Protein AF-0000000083704709 (afdb_homodimer)

Secondary structure (DSSP, 8-state):
-HHHHHHHHHHHHHHHHHHHHH-SS--EEEE-SSEEEE--EEEE---SSSSPEEEEE-SEEEE-S-GGG-SSSEEEEEES-SEEEEESS-EEE--HHHHHHHHHHHS----/-HHHHHHHHHHHHHHHHHHHHH-SS--EEEE-SSEEEE--EEEE---SSSSPEEEEE-SEEEE-S-GGG-SSSEEEEEES-SEEEEESS-EEE--HHHHHHHHHHH-----

InterPro domains:
  IPR000743 Glycoside hydrolase, family 28 [PF00295] (21-104)
  IPR011050 Pectin lyase fold/virulence factor [SSF51126] (11-105)
  IPR012334 Pectin lyase fold [G3DSA:2.160.20.10] (10-111)

Structure (mmCIF, N/CA/C/O backbone):
data_AF-0000000083704709-model_v1
#
loop_
_entity.id
_entity.type
_entity.pdbx_description
1 polymer Polygalacturonase
#
loop_
_atom_site.group_PDB
_atom_site.id
_atom_site.type_symbol
_atom_site.label_atom_id
_atom_site.label_alt_id
_atom_site.label_comp_id
_atom_site.label_asym_id
_atom_site.label_entity_id
_atom_site.label_seq_id
_atom_site.pdbx_PDB_ins_code
_atom_site.Cartn_x
_atom_site.Cartn_y
_atom_site.Cartn_z
_atom_site.occupancy
_atom_site.B_iso_or_equiv
_atom_site.auth_seq_id
_atom_site.auth_comp_id
_atom_site.auth_asym_id
_atom_site.auth_atom_id
_atom_site.pdbx_PDB_model_num
ATOM 1 N N . MET A 1 1 ? 9.148 -4.746 -26.281 1 49.62 1 MET A N 1
ATOM 2 C CA . MET A 1 1 ? 8.992 -6.02 -25.578 1 49.62 1 MET A CA 1
ATOM 3 C C . MET A 1 1 ? 8.586 -5.793 -24.125 1 49.62 1 MET A C 1
ATOM 5 O O . MET A 1 1 ? 7.832 -6.582 -23.562 1 49.62 1 MET A O 1
ATOM 9 N N . GLY A 1 2 ? 8.922 -4.531 -23.516 1 57.97 2 GLY A N 1
ATOM 10 C CA . GLY A 1 2 ? 8.664 -4.176 -22.125 1 57.97 2 GLY A CA 1
ATOM 11 C C . GLY A 1 2 ? 7.191 -4.086 -21.797 1 57.97 2 GLY A C 1
ATOM 12 O O . GLY A 1 2 ? 6.762 -4.52 -20.719 1 57.97 2 GLY A O 1
ATOM 13 N N . LEU A 1 3 ? 6.363 -3.908 -22.844 1 63.59 3 LEU A N 1
ATOM 14 C CA . LEU A 1 3 ? 4.941 -3.658 -22.625 1 63.59 3 LEU A CA 1
ATOM 15 C C . LEU A 1 3 ? 4.184 -4.965 -22.406 1 63.59 3 LEU A C 1
ATOM 17 O O . LEU A 1 3 ? 3.25 -5.023 -21.609 1 63.59 3 LEU A O 1
ATOM 21 N N . ILE A 1 4 ? 4.715 -5.93 -23.125 1 67.06 4 ILE A N 1
ATOM 22 C CA . ILE A 1 4 ? 4.031 -7.215 -23.016 1 67.06 4 ILE A CA 1
ATOM 23 C C . ILE A 1 4 ? 4.195 -7.766 -21.594 1 67.06 4 ILE A C 1
ATOM 25 O O . ILE A 1 4 ? 3.24 -8.273 -21 1 67.06 4 ILE A O 1
ATOM 29 N N . TRP A 1 5 ? 5.367 -7.637 -21.078 1 73.12 5 TRP A N 1
ATOM 30 C CA . TRP A 1 5 ? 5.645 -8.156 -19.75 1 73.12 5 TRP A CA 1
ATOM 31 C C . TRP A 1 5 ? 4.824 -7.422 -18.688 1 73.12 5 TRP A C 1
ATOM 33 O O . TRP A 1 5 ? 4.281 -8.047 -17.781 1 73.12 5 TRP A O 1
ATOM 43 N N . LEU A 1 6 ? 4.637 -6.184 -18.922 1 75.12 6 LEU A N 1
ATOM 44 C CA . LEU A 1 6 ? 3.846 -5.375 -18 1 75.12 6 LEU A CA 1
ATOM 45 C C . LEU A 1 6 ? 2.393 -5.84 -17.969 1 75.12 6 LEU A C 1
ATOM 47 O O . LEU A 1 6 ? 1.79 -5.965 -16.906 1 75.12 6 LEU A O 1
ATOM 51 N N . TYR A 1 7 ? 1.965 -6.242 -19.172 1 79.94 7 TYR A N 1
ATOM 52 C CA . TYR A 1 7 ? 0.566 -6.629 -19.328 1 79.94 7 TYR A CA 1
ATOM 53 C C . TYR A 1 7 ? 0.306 -7.988 -18.688 1 79.94 7 TYR A C 1
ATOM 55 O O . TYR A 1 7 ? -0.75 -8.211 -18.094 1 79.94 7 TYR A O 1
ATOM 63 N N . ILE A 1 8 ? 1.307 -8.828 -18.766 1 85.5 8 ILE A N 1
ATOM 64 C CA . ILE A 1 8 ? 1.145 -10.172 -18.219 1 85.5 8 ILE A CA 1
ATOM 65 C C . ILE A 1 8 ? 1.056 -10.094 -16.688 1 85.5 8 ILE A C 1
ATOM 67 O O . ILE A 1 8 ? 0.219 -10.758 -16.078 1 85.5 8 ILE A O 1
ATOM 71 N N . TYR A 1 9 ? 1.841 -9.266 -16.125 1 89.44 9 TYR A N 1
ATOM 72 C CA . TYR A 1 9 ? 1.818 -9.109 -14.664 1 89.44 9 TYR A CA 1
ATOM 73 C C . TYR A 1 9 ? 0.51 -8.484 -14.203 1 89.44 9 TYR A C 1
ATOM 75 O O . TYR A 1 9 ? -0.093 -8.938 -13.227 1 89.44 9 TYR A O 1
ATOM 83 N N . LEU A 1 10 ? 0.093 -7.477 -14.961 1 86 10 LEU A N 1
ATOM 84 C CA . LEU A 1 10 ? -1.16 -6.812 -14.625 1 86 10 LEU A CA 1
ATOM 85 C C . LEU A 1 10 ? -2.32 -7.801 -14.633 1 86 10 LEU A C 1
ATOM 87 O O . LEU A 1 10 ? -3.125 -7.828 -13.695 1 86 10 LEU A O 1
ATOM 91 N N . GLN A 1 11 ? -2.389 -8.703 -15.688 1 91.38 11 GLN A N 1
ATOM 92 C CA . GLN A 1 11 ? -3.467 -9.672 -15.812 1 91.38 11 GLN A CA 1
ATOM 93 C C . GLN A 1 11 ? -3.424 -10.688 -14.672 1 91.38 11 GLN A C 1
ATOM 95 O O . GLN A 1 11 ? -4.465 -11.07 -14.133 1 91.38 11 GLN A O 1
ATOM 100 N N . ALA A 1 12 ? -2.227 -11.102 -14.336 1 93.81 12 ALA A N 1
ATOM 101 C CA . ALA A 1 12 ? -2.076 -12.078 -13.258 1 93.81 12 ALA A CA 1
ATOM 102 C C . ALA A 1 12 ? -2.564 -11.5 -11.93 1 93.81 12 ALA A C 1
ATOM 104 O O . ALA A 1 12 ? -3.238 -12.195 -11.156 1 93.81 12 ALA A O 1
ATOM 105 N N . PHE A 1 13 ? -2.305 -10.297 -11.688 1 94.38 13 PHE A N 1
ATOM 106 C CA . PHE A 1 13 ? -2.711 -9.672 -10.43 1 94.38 13 PHE A CA 1
ATOM 107 C C . PHE A 1 13 ? -4.219 -9.461 -10.391 1 94.38 13 PHE A C 1
ATOM 109 O O . PHE A 1 13 ? -4.855 -9.68 -9.359 1 94.38 13 PHE A O 1
ATOM 116 N N . MET A 1 14 ? -4.762 -9.125 -11.523 1 93.31 14 MET A N 1
ATOM 117 C CA . MET A 1 14 ? -6.207 -8.93 -11.586 1 93.31 14 MET A CA 1
ATOM 118 C C . MET A 1 14 ? -6.945 -10.25 -11.406 1 93.31 14 MET A C 1
ATOM 120 O O . MET A 1 14 ? -7.969 -10.312 -10.711 1 93.31 14 MET A O 1
ATOM 124 N N . ASP A 1 15 ? -6.422 -11.289 -12.055 1 95.62 15 ASP A N 1
ATOM 125 C CA . ASP A 1 15 ? -7 -12.617 -11.875 1 95.62 15 ASP A CA 1
ATOM 126 C C . ASP A 1 15 ? -6.922 -13.062 -10.422 1 95.62 15 ASP A C 1
ATOM 128 O O . ASP A 1 15 ? -7.875 -13.641 -9.891 1 95.62 15 ASP A O 1
ATOM 132 N N . GLY A 1 16 ? -5.77 -12.828 -9.758 1 96.88 16 GLY A N 1
ATOM 133 C CA . GLY A 1 16 ? -5.602 -13.141 -8.352 1 96.88 16 GLY A CA 1
ATOM 134 C C . GLY A 1 16 ? -6.562 -12.383 -7.453 1 96.88 16 GLY A C 1
ATOM 135 O O . GLY A 1 16 ? -7.102 -12.945 -6.5 1 96.88 16 GLY A O 1
ATOM 136 N N . TRP A 1 17 ? -6.793 -11.125 -7.797 1 97.06 17 TRP A N 1
ATOM 137 C CA . TRP A 1 17 ? -7.719 -10.297 -7.031 1 97.06 17 TRP A CA 1
ATOM 138 C C . TRP A 1 17 ? -9.141 -10.844 -7.121 1 97.06 17 TRP A C 1
ATOM 140 O O . TRP A 1 17 ? -9.828 -10.977 -6.105 1 97.06 17 TRP A O 1
ATOM 150 N N . GLN A 1 18 ? -9.523 -11.211 -8.328 1 96.69 18 GLN A N 1
ATOM 151 C CA . GLN A 1 18 ? -10.859 -11.75 -8.531 1 96.69 18 GLN A CA 1
ATOM 152 C C . GLN A 1 18 ? -11.055 -13.047 -7.75 1 96.69 18 GLN A C 1
ATOM 154 O O . GLN A 1 18 ? -12.094 -13.258 -7.125 1 96.69 18 GLN A O 1
ATOM 159 N N . ALA A 1 19 ? -10.086 -13.898 -7.816 1 97 19 ALA A N 1
ATOM 160 C CA . ALA A 1 19 ? -10.148 -15.156 -7.078 1 97 19 ALA A CA 1
ATOM 161 C C . ALA A 1 19 ? -10.234 -14.906 -5.574 1 97 19 ALA A C 1
ATOM 163 O O . ALA A 1 19 ? -11.008 -15.562 -4.875 1 97 19 ALA A O 1
ATOM 164 N N . THR A 1 20 ? -9.469 -13.969 -5.094 1 96.75 20 THR A N 1
ATOM 165 C CA . THR A 1 20 ? -9.453 -13.609 -3.68 1 96.75 20 THR A CA 1
ATOM 166 C C . THR A 1 20 ? -10.812 -13.086 -3.24 1 96.75 20 THR A C 1
ATOM 168 O O . THR A 1 20 ? -11.336 -13.484 -2.197 1 96.75 20 THR A O 1
ATOM 171 N N . CYS A 1 21 ? -11.43 -12.258 -4.086 1 96.5 21 CYS A N 1
ATOM 172 C CA . CYS A 1 21 ? -12.703 -11.633 -3.742 1 96.5 21 CYS A CA 1
ATOM 173 C C . CYS A 1 21 ? -13.844 -12.633 -3.822 1 96.5 21 CYS A C 1
ATOM 175 O O . CYS A 1 21 ? -14.859 -12.477 -3.139 1 96.5 21 CYS A O 1
ATOM 177 N N . LYS A 1 22 ? -13.688 -13.594 -4.613 1 95.81 22 LYS A N 1
ATOM 178 C CA . LYS A 1 22 ? -14.75 -14.578 -4.812 1 95.81 22 LYS A CA 1
ATOM 179 C C . LYS A 1 22 ? -14.672 -15.695 -3.771 1 95.81 22 LYS A C 1
ATOM 181 O O . LYS A 1 22 ? -15.594 -16.5 -3.639 1 95.81 22 LYS A O 1
ATOM 186 N N . SER A 1 23 ? -13.602 -15.664 -3.045 1 95 23 SER A N 1
ATOM 187 C CA . SER A 1 23 ? -13.422 -16.703 -2.027 1 95 23 SER A CA 1
ATOM 188 C C . SER A 1 23 ? -14.375 -16.484 -0.854 1 95 23 SER A C 1
ATOM 190 O O . SER A 1 23 ? -14.586 -15.352 -0.42 1 95 23 SER A O 1
ATOM 192 N N . LYS A 1 24 ? -14.914 -17.609 -0.334 1 92.94 24 LYS A N 1
ATOM 193 C CA . LYS A 1 24 ? -15.773 -17.547 0.845 1 92.94 24 LYS A CA 1
ATOM 194 C C . LYS A 1 24 ? -14.945 -17.641 2.129 1 92.94 24 LYS A C 1
ATOM 196 O O . LYS A 1 24 ? -15.477 -17.469 3.227 1 92.94 24 LYS A O 1
ATOM 201 N N . GLU A 1 25 ? -13.688 -18.016 1.972 1 91.56 25 GLU A N 1
ATOM 202 C CA . GLU A 1 25 ? -12.742 -18.078 3.084 1 91.56 25 GLU A CA 1
ATOM 203 C C . GLU A 1 25 ? -11.719 -16.938 2.994 1 91.56 25 GLU A C 1
ATOM 205 O O . GLU A 1 25 ? -11.586 -16.297 1.95 1 91.56 25 GLU A O 1
ATOM 210 N N . GLN A 1 26 ? -11.086 -16.797 4.141 1 85.69 26 GLN A N 1
ATOM 211 C CA . GLN A 1 26 ? -10.062 -15.766 4.117 1 85.69 26 GLN A CA 1
ATOM 212 C C . GLN A 1 26 ? -8.945 -16.125 3.141 1 85.69 26 GLN A C 1
ATOM 214 O O . GLN A 1 26 ? -8.25 -17.125 3.316 1 85.69 26 GLN A O 1
ATOM 219 N N . ALA A 1 27 ? -8.953 -15.516 2.023 1 89.12 27 ALA A N 1
ATOM 220 C CA . ALA A 1 27 ? -7.914 -15.656 1.008 1 89.12 27 ALA A CA 1
ATOM 221 C C . ALA A 1 27 ? -7.09 -14.383 0.884 1 89.12 27 ALA A C 1
ATOM 223 O O . ALA A 1 27 ? -7.477 -13.336 1.403 1 89.12 27 ALA A O 1
ATOM 224 N N . ARG A 1 28 ? -5.883 -14.57 0.314 1 94.88 28 ARG A N 1
ATOM 225 C CA . ARG A 1 28 ? -4.992 -13.422 0.147 1 94.88 28 ARG A CA 1
ATOM 226 C C . ARG A 1 28 ? -4.512 -13.312 -1.295 1 94.88 28 ARG A C 1
ATOM 228 O O . ARG A 1 28 ? -4.391 -14.312 -1.995 1 94.88 28 ARG A O 1
ATOM 235 N N . LEU A 1 29 ? -4.289 -12.133 -1.808 1 96.62 29 LEU A N 1
ATOM 236 C CA . LEU A 1 29 ? -3.551 -11.883 -3.041 1 96.62 29 LEU A CA 1
ATOM 237 C C . LEU A 1 29 ? -2.047 -11.93 -2.791 1 96.62 29 LEU A C 1
ATOM 239 O O . LEU A 1 29 ? -1.516 -11.109 -2.039 1 96.62 29 LEU A O 1
ATOM 243 N N . LEU A 1 30 ? -1.398 -12.867 -3.369 1 96 30 LEU A N 1
ATOM 244 C CA . LEU A 1 30 ? 0.041 -13.031 -3.193 1 96 30 LEU A CA 1
ATOM 245 C C . LEU A 1 30 ? 0.804 -12.398 -4.352 1 96 30 LEU A C 1
ATOM 247 O O . LEU A 1 30 ? 0.517 -12.688 -5.52 1 96 30 LEU A O 1
ATOM 251 N N . ILE A 1 31 ? 1.673 -11.461 -4.02 1 95.75 31 ILE A N 1
ATOM 252 C CA . ILE A 1 31 ? 2.697 -11 -4.945 1 95.75 31 ILE A CA 1
ATOM 253 C C . ILE A 1 31 ? 4.008 -11.734 -4.68 1 95.75 31 ILE A C 1
ATOM 255 O O . ILE A 1 31 ? 4.68 -11.477 -3.68 1 95.75 31 ILE A O 1
ATOM 259 N N . PRO A 1 32 ? 4.34 -12.617 -5.527 1 95.44 32 PRO A N 1
ATOM 260 C CA . PRO A 1 32 ? 5.48 -13.492 -5.227 1 95.44 32 PRO A CA 1
ATOM 261 C C . PRO A 1 32 ? 6.824 -12.773 -5.379 1 95.44 32 PRO A C 1
ATOM 263 O O . PRO A 1 32 ? 6.859 -11.594 -5.73 1 95.44 32 PRO A O 1
ATOM 266 N N . GLN A 1 33 ? 7.859 -13.555 -5.039 1 94.56 33 GLN A N 1
ATOM 267 C CA . GLN A 1 33 ? 9.211 -13.023 -5.238 1 94.56 33 GLN A CA 1
ATOM 268 C C . GLN A 1 33 ? 9.43 -12.617 -6.695 1 94.56 33 GLN A C 1
ATOM 270 O O . GLN A 1 33 ? 9.016 -13.328 -7.613 1 94.56 33 GLN A O 1
ATOM 275 N N . GLY A 1 34 ? 10.133 -11.516 -6.859 1 93.56 34 GLY A N 1
ATOM 276 C CA . GLY A 1 34 ? 10.375 -10.945 -8.18 1 93.56 34 GLY A CA 1
ATOM 277 C C . GLY A 1 34 ? 10.133 -9.453 -8.234 1 93.56 34 GLY A C 1
ATOM 278 O O . GLY A 1 34 ? 9.836 -8.82 -7.219 1 93.56 34 GLY A O 1
ATOM 279 N N . THR A 1 35 ? 10.492 -8.875 -9.289 1 94 35 THR A N 1
ATOM 280 C CA . THR A 1 35 ? 10.195 -7.473 -9.562 1 94 35 THR A CA 1
ATOM 281 C C . THR A 1 35 ? 9.164 -7.344 -10.672 1 94 35 THR A C 1
ATOM 283 O O . THR A 1 35 ? 9.336 -7.902 -11.758 1 94 35 THR A O 1
ATOM 286 N N . PHE A 1 36 ? 8.117 -6.691 -10.359 1 94.25 36 PHE A N 1
ATOM 287 C CA . PHE A 1 36 ? 7 -6.562 -11.281 1 94.25 36 PHE A CA 1
ATOM 288 C C . PHE A 1 36 ? 6.75 -5.098 -11.633 1 94.25 36 PHE A C 1
ATOM 290 O O . PHE A 1 36 ? 6.242 -4.336 -10.805 1 94.25 36 PHE A O 1
ATOM 297 N N . LEU A 1 37 ? 7.148 -4.723 -12.898 1 92.19 37 LEU A N 1
ATOM 298 C CA . LEU A 1 37 ? 6.859 -3.383 -13.398 1 92.19 37 LEU A CA 1
ATOM 299 C C . LEU A 1 37 ? 5.398 -3.264 -13.82 1 92.19 37 LEU A C 1
ATOM 301 O O . LEU A 1 37 ? 4.934 -4.02 -14.68 1 92.19 37 LEU A O 1
ATOM 305 N N . VAL A 1 38 ? 4.699 -2.371 -13.07 1 91.12 38 VAL A N 1
ATOM 306 C CA . VAL A 1 38 ? 3.273 -2.266 -13.359 1 91.12 38 VAL A CA 1
ATOM 307 C C . VAL A 1 38 ? 2.891 -0.799 -13.547 1 91.12 38 VAL A C 1
ATOM 309 O O . VAL A 1 38 ? 3.574 0.097 -13.047 1 91.12 38 VAL A O 1
ATOM 312 N N . SER A 1 39 ? 1.836 -0.636 -14.367 1 88.81 39 SER A N 1
ATOM 313 C CA . SER A 1 39 ? 1.186 0.669 -14.422 1 88.81 39 SER A CA 1
ATOM 314 C C . SER A 1 39 ? 0.072 0.775 -13.383 1 88.81 39 SER A C 1
ATOM 316 O O . SER A 1 39 ? 0.123 0.119 -12.344 1 88.81 39 SER A O 1
ATOM 318 N N . SER A 1 40 ? -0.924 1.63 -13.617 1 90.19 40 SER A N 1
ATOM 319 C CA . SER A 1 40 ? -2.031 1.782 -12.68 1 90.19 40 SER A CA 1
ATOM 320 C C . SER A 1 40 ? -2.867 0.51 -12.602 1 90.19 40 SER A C 1
ATOM 322 O O . SER A 1 40 ? -3.105 -0.147 -13.617 1 90.19 40 SER A O 1
ATOM 324 N N . MET A 1 41 ? -3.225 0.102 -11.391 1 91.94 41 MET A N 1
ATOM 325 C CA . MET A 1 41 ? -4.105 -1.044 -11.172 1 91.94 41 MET A CA 1
ATOM 326 C C . MET A 1 41 ? -5.32 -0.647 -10.344 1 91.94 41 MET A C 1
ATOM 328 O O . MET A 1 41 ? -5.203 0.119 -9.391 1 91.94 41 MET A O 1
ATOM 332 N N . PHE A 1 42 ? -6.449 -1.176 -10.812 1 93.12 42 PHE A N 1
ATOM 333 C CA . PHE A 1 42 ? -7.723 -0.894 -10.156 1 93.12 42 PHE A CA 1
ATOM 334 C C . PHE A 1 42 ? -8.367 -2.18 -9.656 1 93.12 42 PHE A C 1
ATOM 336 O O . PHE A 1 42 ? -8.742 -3.043 -10.445 1 93.12 42 PHE A O 1
ATOM 343 N N . PHE A 1 43 ? -8.508 -2.316 -8.336 1 96.06 43 PHE A N 1
ATOM 344 C CA . PHE A 1 43 ? -9.094 -3.48 -7.68 1 96.06 43 PHE A CA 1
ATOM 345 C C . PHE A 1 43 ? -10.461 -3.143 -7.09 1 96.06 43 PHE A C 1
ATOM 347 O O . PHE A 1 43 ? -10.562 -2.289 -6.207 1 96.06 43 PHE A O 1
ATOM 354 N N . SER A 1 44 ? -11.453 -3.824 -7.633 1 96.69 44 SER A N 1
ATOM 355 C CA . SER A 1 44 ? -12.805 -3.5 -7.18 1 96.69 44 SER A CA 1
ATOM 356 C C . SER A 1 44 ? -13.453 -4.688 -6.473 1 96.69 44 SER A C 1
ATOM 358 O O . SER A 1 44 ? -13.305 -5.832 -6.906 1 96.69 44 SER A O 1
ATOM 360 N N . GLY A 1 45 ? -14.055 -4.348 -5.293 1 96.31 45 GLY A N 1
ATOM 361 C CA . GLY A 1 45 ? -14.938 -5.316 -4.672 1 96.31 45 GLY A CA 1
ATOM 362 C C . GLY A 1 45 ? -16.344 -5.293 -5.242 1 96.31 45 GLY A C 1
ATOM 363 O O . GLY A 1 45 ? -16.547 -4.914 -6.398 1 96.31 45 GLY A O 1
ATOM 364 N N . PRO A 1 46 ? -17.406 -5.664 -4.465 1 96.06 46 PRO A N 1
ATOM 365 C CA . PRO A 1 46 ? -17.375 -6.211 -3.105 1 96.06 46 PRO A CA 1
ATOM 366 C C . PRO A 1 46 ? -16.797 -7.621 -3.051 1 96.06 46 PRO A C 1
ATOM 368 O O . PRO A 1 46 ? -16.859 -8.359 -4.035 1 96.06 46 PRO A O 1
ATOM 371 N N . CYS A 1 47 ? -16.156 -7.891 -2.043 1 96.75 47 CYS A N 1
ATOM 372 C CA . CYS A 1 47 ? -15.625 -9.234 -1.818 1 96.75 47 CYS A CA 1
ATOM 373 C C . CYS A 1 47 ? -16.547 -10.039 -0.922 1 96.75 47 CYS A C 1
ATOM 375 O O . CYS A 1 47 ? -17.266 -9.477 -0.094 1 96.75 47 CYS A O 1
ATOM 377 N N . LEU A 1 48 ? -16.5 -11.305 -1.111 1 95.88 48 LEU A N 1
ATOM 378 C CA . LEU A 1 48 ? -17.453 -12.188 -0.422 1 95.88 48 LEU A CA 1
ATOM 379 C C . LEU A 1 48 ? -17.094 -12.305 1.056 1 95.88 48 LEU A C 1
ATOM 381 O O . LEU A 1 48 ? -17.969 -12.492 1.898 1 95.88 48 LEU A O 1
ATOM 385 N N . THR A 1 49 ? -15.82 -12.359 1.386 1 91.94 49 THR A N 1
ATOM 386 C CA . THR A 1 49 ? -15.406 -12.43 2.783 1 91.94 49 THR A CA 1
ATOM 387 C C . THR A 1 49 ? -15.547 -11.062 3.453 1 91.94 49 THR A C 1
ATOM 389 O O . THR A 1 49 ? -15.227 -10.031 2.852 1 91.94 49 THR A O 1
ATOM 392 N N . PRO A 1 50 ? -16.078 -11.141 4.648 1 91.19 50 PRO A N 1
ATOM 393 C CA . PRO A 1 50 ? -16.172 -9.875 5.383 1 91.19 50 PRO A CA 1
ATOM 394 C C . PRO A 1 50 ? -14.82 -9.359 5.852 1 91.19 50 PRO A C 1
ATOM 396 O O . PRO A 1 50 ? -13.883 -10.141 6.02 1 91.19 50 PRO A O 1
ATOM 399 N N . GLY A 1 51 ? -14.695 -7.988 5.98 1 93.81 51 GLY A N 1
ATOM 400 C CA . GLY A 1 51 ? -13.477 -7.422 6.531 1 93.81 51 GLY A CA 1
ATOM 401 C C . GLY A 1 51 ? -12.453 -7.059 5.473 1 93.81 51 GLY A C 1
ATOM 402 O O . GLY A 1 51 ? -12.773 -7.027 4.281 1 93.81 51 GLY A O 1
ATOM 403 N N . PRO A 1 52 ? -11.211 -6.785 5.926 1 95.44 52 PRO A N 1
ATOM 404 C CA . PRO A 1 52 ? -10.164 -6.352 5 1 95.44 52 PRO A CA 1
ATOM 405 C C . PRO A 1 52 ? -9.648 -7.488 4.117 1 95.44 52 PRO A C 1
ATOM 407 O O . PRO A 1 52 ? -9.547 -8.633 4.57 1 95.44 52 PRO A O 1
ATOM 410 N N . VAL A 1 53 ? -9.43 -7.207 2.859 1 96.06 53 VAL A N 1
ATOM 411 C CA . VAL A 1 53 ? -8.758 -8.141 1.966 1 96.06 53 VAL A CA 1
ATOM 412 C C . VAL A 1 53 ? -7.258 -8.148 2.262 1 96.06 53 VAL A C 1
ATOM 414 O O . VAL A 1 53 ? -6.652 -7.09 2.451 1 96.06 53 VAL A O 1
ATOM 417 N N . THR A 1 54 ? -6.656 -9.305 2.312 1 95.88 54 THR A N 1
ATOM 418 C CA . THR A 1 54 ? -5.238 -9.445 2.631 1 95.88 54 THR A CA 1
ATOM 419 C C . THR A 1 54 ? -4.402 -9.508 1.355 1 95.88 54 THR A C 1
ATOM 421 O O . THR A 1 54 ? -4.699 -10.281 0.446 1 95.88 54 THR A O 1
ATOM 424 N N . ILE A 1 55 ? -3.379 -8.609 1.198 1 96.12 55 ILE A N 1
ATOM 425 C CA . ILE A 1 55 ? -2.357 -8.656 0.158 1 96.12 55 ILE A CA 1
ATOM 426 C C . ILE A 1 55 ? -1.008 -9.016 0.776 1 96.12 55 ILE A C 1
ATOM 428 O O . ILE A 1 55 ? -0.538 -8.344 1.694 1 96.12 55 ILE A O 1
ATOM 432 N N . GLN A 1 56 ? -0.448 -10.07 0.391 1 95.06 56 GLN A N 1
ATOM 433 C CA . GLN A 1 56 ? 0.892 -10.469 0.806 1 95.06 56 GLN A CA 1
ATOM 434 C C . GLN A 1 56 ? 1.923 -10.148 -0.271 1 95.06 56 GLN A C 1
ATOM 436 O O . GLN A 1 56 ? 1.903 -10.734 -1.355 1 95.06 56 GLN A O 1
ATOM 441 N N . VAL A 1 57 ? 2.811 -9.211 0.108 1 95.44 57 VAL A N 1
ATOM 442 C CA . VAL A 1 57 ? 3.83 -8.789 -0.847 1 95.44 57 VAL A CA 1
ATOM 443 C C . VAL A 1 57 ? 5.184 -9.367 -0.447 1 95.44 57 VAL A C 1
ATOM 445 O O . VAL A 1 57 ? 5.68 -9.102 0.653 1 95.44 57 VAL A O 1
ATOM 448 N N . VAL A 1 58 ? 5.73 -10.195 -1.297 1 94.06 58 VAL A N 1
ATOM 449 C CA . VAL A 1 58 ? 7.039 -10.805 -1.079 1 94.06 58 VAL A CA 1
ATOM 450 C C . VAL A 1 58 ? 8.078 -10.109 -1.956 1 94.06 58 VAL A C 1
ATOM 452 O O . VAL A 1 58 ? 9.195 -9.836 -1.506 1 94.06 58 VAL A O 1
ATOM 455 N N . GLY A 1 59 ? 7.684 -9.812 -3.176 1 95.19 59 GLY A N 1
ATOM 456 C CA . GLY A 1 59 ? 8.57 -9.18 -4.137 1 95.19 59 GLY A CA 1
ATOM 457 C C . GLY A 1 59 ? 8.414 -7.668 -4.184 1 95.19 59 GLY A C 1
ATOM 458 O O . GLY A 1 59 ? 8.062 -7.043 -3.182 1 95.19 59 GLY A O 1
ATOM 459 N N . THR A 1 60 ? 8.82 -7.082 -5.281 1 96 60 THR A N 1
ATOM 460 C CA . THR A 1 60 ? 8.773 -5.637 -5.484 1 96 60 THR A CA 1
ATOM 461 C C . THR A 1 60 ? 7.781 -5.281 -6.586 1 96 60 THR A C 1
ATOM 463 O O . THR A 1 60 ? 7.887 -5.777 -7.711 1 96 60 THR A O 1
ATOM 466 N N . VAL A 1 61 ? 6.734 -4.555 -6.258 1 95.38 61 VAL A N 1
ATOM 467 C CA . VAL A 1 61 ? 5.855 -3.928 -7.238 1 95.38 61 VAL A CA 1
ATOM 468 C C . VAL A 1 61 ? 6.387 -2.543 -7.598 1 95.38 61 VAL A C 1
ATOM 470 O O . VAL A 1 61 ? 6.441 -1.65 -6.75 1 95.38 61 VAL A O 1
ATOM 473 N N . LEU A 1 62 ? 6.797 -2.439 -8.828 1 94.31 62 LEU A N 1
ATOM 474 C CA . LEU A 1 62 ? 7.492 -1.249 -9.312 1 94.31 62 LEU A CA 1
ATOM 475 C C . LEU A 1 62 ? 6.625 -0.476 -10.297 1 94.31 62 LEU A C 1
ATOM 477 O O . LEU A 1 62 ? 6.121 -1.046 -11.273 1 94.31 62 LEU A O 1
ATOM 481 N N . ALA A 1 63 ? 6.402 0.846 -9.93 1 92.38 63 ALA A N 1
ATOM 482 C CA . ALA A 1 63 ? 5.648 1.676 -10.867 1 92.38 63 ALA A CA 1
ATOM 483 C C . ALA A 1 63 ? 6.469 1.971 -12.117 1 92.38 63 ALA A C 1
ATOM 485 O O . ALA A 1 63 ? 7.672 2.219 -12.031 1 92.38 63 ALA A O 1
ATOM 486 N N . THR A 1 64 ? 5.801 1.95 -13.234 1 87.56 64 THR A N 1
ATOM 487 C CA . THR A 1 64 ? 6.484 2.359 -14.461 1 87.56 64 THR A CA 1
ATOM 488 C C . THR A 1 64 ? 6.727 3.865 -14.461 1 87.56 64 THR A C 1
ATOM 490 O O . THR A 1 64 ? 5.922 4.633 -13.93 1 87.56 64 THR A O 1
ATOM 493 N N . THR A 1 65 ? 7.852 4.305 -15.047 1 84.38 65 THR A N 1
ATOM 494 C CA . THR A 1 65 ? 8.18 5.723 -15.125 1 84.38 65 THR A CA 1
ATOM 495 C C . THR A 1 65 ? 7.617 6.34 -16.406 1 84.38 65 THR A C 1
ATOM 497 O O . THR A 1 65 ? 7.734 7.547 -16.625 1 84.38 65 THR A O 1
ATOM 500 N N . ASP A 1 66 ? 6.934 5.488 -17.234 1 80.44 66 ASP A N 1
ATOM 501 C CA . ASP A 1 66 ? 6.289 5.984 -18.438 1 80.44 66 ASP A CA 1
ATOM 502 C C . ASP A 1 66 ? 4.988 6.711 -18.109 1 80.44 66 ASP A C 1
ATOM 504 O O . ASP A 1 66 ? 3.979 6.078 -17.797 1 80.44 66 ASP A O 1
ATOM 508 N N . ILE A 1 67 ? 4.945 8.008 -18.203 1 76.44 67 ILE A N 1
ATOM 509 C CA . ILE A 1 67 ? 3.855 8.875 -17.766 1 76.44 67 ILE A CA 1
ATOM 510 C C . ILE A 1 67 ? 2.602 8.57 -18.594 1 76.44 67 ILE A C 1
ATOM 512 O O . ILE A 1 67 ? 1.48 8.742 -18.094 1 76.44 67 ILE A O 1
ATOM 516 N N . SER A 1 68 ? 2.758 8.133 -19.844 1 77.06 68 SER A N 1
ATOM 517 C CA . SER A 1 68 ? 1.629 7.867 -20.734 1 77.06 68 SER A CA 1
ATOM 518 C C . SER A 1 68 ? 0.787 6.703 -20.219 1 77.06 68 SER A C 1
ATOM 520 O O . SER A 1 68 ? -0.344 6.504 -20.672 1 77.06 68 SER A O 1
ATOM 522 N N . GLU A 1 69 ? 1.414 6.055 -19.203 1 73.75 69 GLU A N 1
ATOM 523 C CA . GLU A 1 69 ? 0.736 4.867 -18.703 1 73.75 69 GLU A CA 1
ATOM 524 C C . GLU A 1 69 ? -0.179 5.207 -17.531 1 73.75 69 GLU A C 1
ATOM 526 O O . GLU A 1 69 ? -0.874 4.336 -17 1 73.75 69 GLU A O 1
ATOM 531 N N . TYR A 1 70 ? -0.189 6.602 -17.141 1 75.31 70 TYR A N 1
ATOM 532 C CA . TYR A 1 70 ? -1.001 7.02 -16 1 75.31 70 TYR A CA 1
ATOM 533 C C . TYR A 1 70 ? -2.145 7.918 -16.453 1 75.31 70 TYR A C 1
ATOM 535 O O . TYR A 1 70 ? -1.955 8.805 -17.281 1 75.31 70 TYR A O 1
ATOM 543 N N . GLU A 1 71 ? -3.359 7.68 -16.078 1 67.75 71 GLU A N 1
ATOM 544 C CA . GLU A 1 71 ? -4.492 8.539 -16.406 1 67.75 71 GLU A CA 1
ATOM 545 C C . GLU A 1 71 ? -4.633 9.672 -15.391 1 67.75 71 GLU A C 1
ATOM 547 O O . GLU A 1 71 ? -4.859 10.828 -15.773 1 67.75 71 GLU A O 1
ATOM 552 N N . ASN A 1 72 ? -4.695 9.461 -14.102 1 68.75 72 ASN A N 1
ATOM 553 C CA . ASN A 1 72 ? -4.973 10.469 -13.078 1 68.75 72 ASN A CA 1
ATOM 554 C C . ASN A 1 72 ? -3.93 10.453 -11.969 1 68.75 72 ASN A C 1
ATOM 556 O O . ASN A 1 72 ? -4.207 10.867 -10.844 1 68.75 72 ASN A O 1
ATOM 560 N N . SER A 1 73 ? -2.697 10.164 -12.219 1 70.5 73 SER A N 1
ATOM 561 C CA . SER A 1 73 ? -1.617 10.117 -11.234 1 70.5 73 SER A CA 1
ATOM 562 C C . SER A 1 73 ? -1.904 9.086 -10.148 1 70.5 73 SER A C 1
ATOM 564 O O . SER A 1 73 ? -1.281 9.109 -9.086 1 70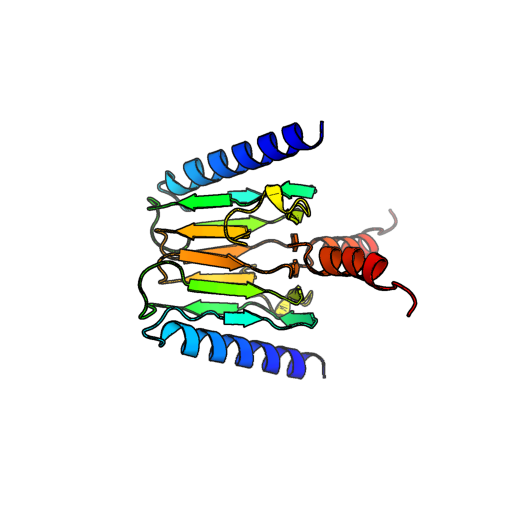.5 73 SER A O 1
ATOM 566 N N . GLU A 1 74 ? -2.949 8.344 -10.461 1 82.25 74 GLU A N 1
ATOM 567 C CA . GLU A 1 74 ? -3.273 7.277 -9.516 1 82.25 74 GLU A CA 1
ATOM 568 C C . GLU A 1 74 ? -2.49 6.004 -9.836 1 82.25 74 GLU A C 1
ATOM 570 O O . GLU A 1 74 ? -2.357 5.625 -11 1 82.25 74 GLU A O 1
ATOM 575 N N . TRP A 1 75 ? -1.835 5.516 -8.781 1 90.69 75 TRP A N 1
ATOM 576 C CA . TRP A 1 75 ? -1.07 4.293 -9.008 1 90.69 75 TRP A CA 1
ATOM 577 C C . TRP A 1 75 ? -1.893 3.061 -8.656 1 90.69 75 TRP A C 1
ATOM 579 O O . TRP A 1 75 ? -2.275 2.285 -9.531 1 90.69 75 TR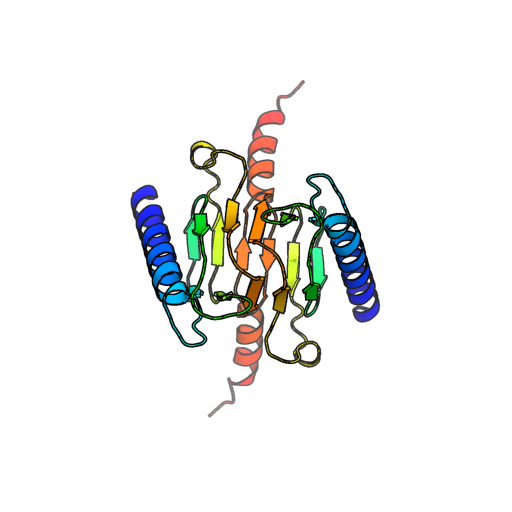P A O 1
ATOM 589 N N . LEU A 1 76 ? -2.389 2.936 -7.383 1 94.94 76 LEU A N 1
ATOM 590 C CA . LEU A 1 76 ? -3.221 1.812 -6.965 1 94.94 76 LEU A CA 1
ATOM 591 C C . LEU A 1 76 ? -4.551 2.301 -6.402 1 94.94 76 LEU A C 1
ATOM 593 O O . LEU A 1 76 ? -4.582 3.229 -5.59 1 94.94 76 LEU A O 1
ATOM 597 N N . MET A 1 77 ? -5.582 1.636 -6.918 1 95.44 77 MET A N 1
ATOM 598 C CA . MET A 1 77 ? -6.914 1.94 -6.41 1 95.44 77 MET A CA 1
ATOM 599 C C . MET A 1 77 ? -7.629 0.67 -5.961 1 95.44 77 MET A C 1
ATOM 601 O O . MET A 1 77 ? -7.699 -0.305 -6.711 1 95.44 77 MET A O 1
ATOM 605 N N . PHE A 1 78 ? -8.031 0.648 -4.742 1 96.75 78 PHE A N 1
ATOM 606 C CA . PHE A 1 78 ? -8.922 -0.36 -4.172 1 96.75 78 PHE A CA 1
ATOM 607 C C . PHE A 1 78 ? -10.266 0.249 -3.803 1 96.75 78 PHE A C 1
ATOM 609 O O . PHE A 1 78 ? -10.328 1.214 -3.039 1 96.75 78 PHE A O 1
ATOM 616 N N . GLN A 1 79 ? -11.32 -0.347 -4.348 1 96.75 79 GLN A N 1
ATOM 617 C CA . GLN A 1 79 ? -12.617 0.256 -4.055 1 96.75 79 GLN A CA 1
ATOM 618 C C . GLN A 1 79 ? -13.672 -0.812 -3.781 1 96.75 79 GLN A C 1
ATOM 620 O O . GLN A 1 79 ? -13.523 -1.961 -4.199 1 96.75 79 GLN A O 1
ATOM 625 N N . HIS A 1 80 ? -14.688 -0.378 -3.064 1 97.38 80 HIS A N 1
ATOM 626 C CA . HIS A 1 80 ? -15.797 -1.245 -2.684 1 97.38 80 HIS A CA 1
ATOM 627 C C . HIS A 1 80 ? -15.305 -2.438 -1.866 1 97.38 80 HIS A C 1
ATOM 629 O O . HIS A 1 80 ? -15.703 -3.576 -2.125 1 97.38 80 HIS A O 1
ATOM 635 N N . ILE A 1 81 ? -14.422 -2.164 -0.993 1 96.88 81 ILE A N 1
ATOM 636 C CA . ILE A 1 81 ? -13.922 -3.158 -0.052 1 96.88 81 ILE A CA 1
ATOM 637 C C . ILE A 1 81 ? -14.031 -2.621 1.373 1 96.88 81 ILE A C 1
ATOM 639 O O . ILE A 1 81 ? -14.141 -1.411 1.581 1 96.88 81 ILE A O 1
ATOM 643 N N . GLU A 1 82 ? -13.938 -3.484 2.324 1 95.94 82 GLU A N 1
ATOM 644 C CA . GLU A 1 82 ? -14.102 -3.113 3.727 1 95.94 82 GLU A CA 1
ATOM 645 C C . GLU A 1 82 ? -12.766 -2.74 4.359 1 95.94 82 GLU A C 1
ATOM 647 O O . GLU A 1 82 ? -12.711 -2.365 5.535 1 95.94 82 GLU A O 1
ATOM 652 N N . GLY A 1 83 ? -11.711 -2.904 3.656 1 96.31 83 GLY A N 1
ATOM 653 C CA . GLY A 1 83 ? -10.375 -2.611 4.145 1 96.31 83 GLY A CA 1
ATOM 654 C C . GLY A 1 83 ? -9.289 -3.404 3.439 1 96.31 83 GLY A C 1
ATOM 655 O O . GLY A 1 83 ? -9.578 -4.211 2.555 1 96.31 83 GLY A O 1
ATOM 656 N N . LEU A 1 84 ? -8.055 -3.137 3.773 1 96.31 84 LEU A N 1
ATOM 657 C CA . LEU A 1 84 ? -6.867 -3.758 3.193 1 96.31 84 LEU A CA 1
ATOM 658 C C . LEU A 1 84 ? -5.848 -4.094 4.277 1 96.31 84 LEU A C 1
ATOM 660 O O . LEU A 1 84 ? -5.578 -3.271 5.156 1 96.31 84 LEU A O 1
ATOM 664 N N . LYS A 1 85 ? -5.453 -5.273 4.254 1 95.06 85 LYS A N 1
ATOM 665 C CA . LYS A 1 85 ? -4.363 -5.73 5.113 1 95.06 85 LYS A CA 1
ATOM 666 C C . LYS A 1 85 ? -3.115 -6.051 4.301 1 95.06 85 LYS A C 1
ATOM 668 O O . LYS A 1 85 ? -3.15 -6.914 3.418 1 95.06 85 LYS A O 1
ATOM 673 N N . LEU A 1 86 ? -2.016 -5.285 4.555 1 95.19 86 LEU A N 1
ATOM 674 C CA . LEU A 1 86 ? -0.754 -5.508 3.857 1 95.19 86 LEU A CA 1
ATOM 675 C C . LEU A 1 86 ? 0.222 -6.281 4.738 1 95.19 86 LEU A C 1
ATOM 677 O O . LEU A 1 86 ? 0.555 -5.836 5.84 1 95.19 86 LEU A O 1
ATOM 681 N N . ILE A 1 87 ? 0.58 -7.441 4.262 1 92.19 87 ILE A N 1
ATOM 682 C CA . ILE A 1 87 ? 1.561 -8.258 4.973 1 92.19 87 ILE A CA 1
ATOM 683 C C . ILE A 1 87 ? 2.709 -8.617 4.035 1 92.19 87 ILE A C 1
ATOM 685 O O . ILE A 1 87 ? 2.592 -8.469 2.814 1 92.19 87 ILE A O 1
ATOM 689 N N . GLY A 1 88 ? 3.854 -9.125 4.691 1 90.69 88 GLY A N 1
ATOM 690 C CA . GLY A 1 88 ? 5.012 -9.547 3.92 1 90.69 88 GLY A CA 1
ATOM 691 C C . GLY A 1 88 ? 6.145 -8.539 3.951 1 90.69 88 GLY A C 1
ATOM 692 O O . GLY A 1 88 ? 5.945 -7.383 4.336 1 90.69 88 GLY A O 1
ATOM 693 N N . GLY A 1 89 ? 7.281 -8.875 3.457 1 91.25 89 GLY A N 1
ATOM 694 C CA . GLY A 1 89 ? 8.484 -8.062 3.502 1 91.25 89 GLY A CA 1
ATOM 695 C C . GLY A 1 89 ? 8.805 -7.391 2.182 1 91.25 89 GLY A C 1
ATOM 696 O O . GLY A 1 89 ? 9.875 -6.809 2.016 1 91.25 89 GLY A O 1
ATOM 697 N N . GLY A 1 90 ? 7.863 -7.434 1.24 1 94.19 90 GLY A N 1
ATOM 698 C CA . GLY A 1 90 ? 8.133 -6.898 -0.086 1 94.19 90 GLY A CA 1
ATOM 699 C C . GLY A 1 90 ? 7.996 -5.391 -0.159 1 94.19 90 GLY A C 1
ATOM 700 O O . GLY A 1 90 ? 8.023 -4.711 0.869 1 94.19 90 GLY A O 1
ATOM 701 N N . THR A 1 91 ? 7.988 -4.852 -1.394 1 96.56 91 THR A N 1
ATOM 702 C CA . THR A 1 91 ? 8.102 -3.41 -1.594 1 96.56 91 THR A CA 1
ATOM 703 C C . THR A 1 91 ? 7.102 -2.934 -2.646 1 96.56 91 THR A C 1
ATOM 705 O O . THR A 1 91 ? 6.926 -3.582 -3.68 1 96.56 91 THR A O 1
ATOM 708 N N . PHE A 1 92 ? 6.324 -1.89 -2.346 1 96.94 92 PHE A N 1
ATOM 709 C CA . PHE A 1 92 ? 5.703 -1.049 -3.363 1 96.94 92 PHE A CA 1
ATOM 710 C C . PHE A 1 92 ? 6.555 0.188 -3.635 1 96.94 92 PHE A C 1
ATOM 712 O O . PHE A 1 92 ? 6.805 0.985 -2.729 1 96.94 92 PHE A O 1
ATOM 719 N N . ASP A 1 93 ? 7.039 0.306 -4.789 1 96.31 93 ASP A N 1
ATOM 720 C CA . ASP A 1 93 ? 7.93 1.401 -5.168 1 96.31 93 ASP A CA 1
ATOM 721 C C . ASP A 1 93 ? 7.324 2.232 -6.297 1 96.31 93 ASP A C 1
ATOM 723 O O . ASP A 1 93 ? 7.305 1.801 -7.453 1 96.31 93 ASP A O 1
ATOM 727 N N . GLY A 1 94 ? 6.961 3.375 -5.945 1 93.75 94 GLY A N 1
ATOM 728 C CA . GLY A 1 94 ? 6.324 4.258 -6.91 1 93.75 94 GLY A CA 1
ATOM 729 C C . GLY A 1 94 ? 7.312 4.91 -7.859 1 93.75 94 GLY A C 1
ATOM 730 O O . GLY A 1 94 ? 6.914 5.488 -8.875 1 93.75 94 GLY A O 1
ATOM 731 N N . GLN A 1 95 ? 8.484 4.871 -7.586 1 91.5 95 GLN A N 1
ATOM 732 C CA . GLN A 1 95 ? 9.602 5.312 -8.414 1 91.5 95 GLN A CA 1
ATOM 733 C C . GLN A 1 95 ? 9.531 6.812 -8.672 1 91.5 95 GLN A C 1
ATOM 735 O O . GLN A 1 95 ? 9.906 7.277 -9.75 1 91.5 95 GLN A O 1
ATOM 740 N N . GLY A 1 96 ? 8.867 7.555 -7.875 1 80.06 96 GLY A N 1
ATOM 741 C CA . GLY A 1 96 ? 8.75 8.992 -8.078 1 80.06 96 GLY A CA 1
ATOM 742 C C . GLY A 1 96 ? 10.078 9.719 -7.977 1 80.06 96 G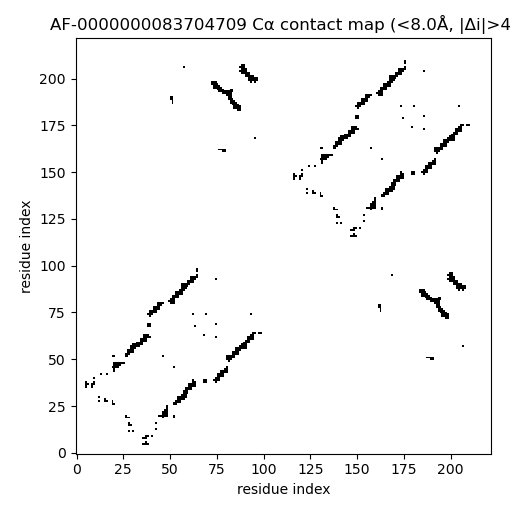LY A C 1
ATOM 743 O O . GLY A 1 96 ? 10.273 10.75 -8.617 1 80.06 96 GLY A O 1
ATOM 744 N N . GLN A 1 97 ? 10.898 9.383 -7.039 1 63.53 97 GLN A N 1
ATOM 745 C CA . GLN A 1 97 ? 12.203 10.031 -6.934 1 63.53 97 GLN A CA 1
ATOM 746 C C . GLN A 1 97 ? 13.016 9.844 -8.211 1 63.53 97 GLN A C 1
ATOM 748 O O . GLN A 1 97 ? 13.836 10.695 -8.562 1 63.53 97 GLN A O 1
ATOM 753 N N . SER A 1 98 ? 12.766 8.82 -8.883 1 55.81 98 SER A N 1
ATOM 754 C CA . SER A 1 98 ? 13.492 8.57 -10.125 1 55.81 98 SER A CA 1
ATOM 755 C C . SER A 1 98 ? 13.078 9.539 -11.219 1 55.81 98 SER A C 1
ATOM 757 O O . SER A 1 98 ? 13.883 9.898 -12.078 1 55.81 98 SER A O 1
ATOM 759 N N . SER A 1 99 ? 11.805 9.93 -11.148 1 49.59 99 SER A N 1
ATOM 760 C CA . SER A 1 99 ? 11.328 10.859 -12.172 1 49.59 99 SER A CA 1
ATOM 761 C C . SER A 1 99 ? 11.977 12.234 -12.016 1 49.59 99 SER A C 1
ATOM 763 O O . SER A 1 99 ? 12.055 13 -12.977 1 49.59 99 SER A O 1
ATOM 765 N N . TRP A 1 100 ? 12.281 12.602 -10.789 1 47.38 100 TRP A N 1
ATOM 766 C CA . TRP A 1 100 ? 12.914 13.898 -10.578 1 47.38 100 TRP A CA 1
ATOM 767 C C . TRP A 1 100 ? 14.344 13.906 -11.117 1 47.38 100 TRP A C 1
ATOM 769 O O . TRP A 1 100 ? 14.805 14.922 -11.641 1 47.38 100 TRP A O 1
ATOM 779 N N . GLU A 1 101 ? 14.914 12.852 -10.867 1 46.12 101 GLU A N 1
ATOM 780 C CA . GLU A 1 101 ? 16.297 12.875 -11.352 1 46.12 101 GLU A CA 1
ATOM 781 C C . GLU A 1 101 ? 16.328 13.039 -12.875 1 46.12 101 GLU A C 1
ATOM 783 O O . GLU A 1 101 ? 17.234 13.68 -13.406 1 46.12 101 GLU A O 1
ATOM 788 N N . HIS A 1 102 ? 15.359 12.477 -13.469 1 46 102 HIS A N 1
ATOM 789 C CA . HIS A 1 102 ? 15.492 12.625 -14.914 1 46 102 HIS A CA 1
ATOM 790 C C . HIS A 1 102 ? 15.227 14.062 -15.344 1 46 102 HIS A C 1
ATOM 792 O O . HIS A 1 102 ? 15.82 14.547 -16.312 1 46 102 HIS A O 1
ATOM 798 N N . ASN A 1 103 ? 14.32 14.633 -14.602 1 42.62 103 ASN A N 1
ATOM 799 C CA . ASN A 1 103 ? 14.094 15.984 -15.102 1 42.62 103 ASN A CA 1
ATOM 800 C C . ASN A 1 103 ? 15.195 16.938 -14.656 1 42.62 103 ASN A C 1
ATOM 802 O O . ASN A 1 103 ? 15.227 18.094 -15.078 1 42.62 103 ASN A O 1
ATOM 806 N N . GLN A 1 104 ? 15.828 16.578 -13.609 1 41.06 104 GLN A N 1
ATOM 807 C CA . GLN A 1 104 ? 16.875 17.531 -13.242 1 41.06 104 GLN A CA 1
ATOM 808 C C . GLN A 1 104 ? 18 17.531 -14.258 1 41.06 104 GLN A C 1
ATOM 810 O O . GLN A 1 104 ? 18.828 18.438 -14.281 1 41.06 104 GLN A O 1
ATOM 815 N N . ASP A 1 105 ? 18.125 16.391 -14.945 1 42.47 105 ASP A N 1
ATOM 816 C CA . ASP A 1 105 ? 19.188 16.562 -15.93 1 42.47 105 ASP A CA 1
ATOM 817 C C . ASP A 1 105 ? 18.812 17.625 -16.969 1 42.47 105 ASP A C 1
ATOM 819 O O . ASP A 1 105 ? 19.688 18.125 -17.688 1 42.47 105 ASP A O 1
ATOM 823 N N . CYS A 1 106 ? 17.531 17.766 -17.297 1 38.88 106 CYS A N 1
ATOM 824 C CA . CYS A 1 106 ? 17.344 18.688 -18.406 1 38.88 106 CYS A CA 1
ATOM 825 C C . CYS A 1 106 ? 17.484 20.141 -17.953 1 38.88 106 CYS A C 1
ATOM 827 O O . CYS A 1 106 ? 17.547 21.047 -18.781 1 38.88 106 CYS A O 1
ATOM 829 N N . GLU A 1 107 ? 16.969 20.406 -16.688 1 38.25 107 GLU A N 1
ATOM 830 C CA . GLU A 1 107 ? 16.891 21.844 -16.438 1 38.25 107 GLU A CA 1
ATOM 831 C C . GLU A 1 107 ? 18.281 22.453 -16.203 1 38.25 107 GLU A C 1
ATOM 833 O O . GLU A 1 107 ? 18.406 23.609 -15.828 1 38.25 107 GLU A O 1
ATOM 838 N N . ALA A 1 108 ? 19.297 21.688 -16.109 1 39.09 108 ALA A N 1
ATOM 839 C CA . ALA A 1 108 ? 20.547 22.438 -16.078 1 39.09 108 ALA A CA 1
ATOM 840 C C . ALA A 1 108 ? 20.766 23.188 -17.391 1 39.09 108 ALA A C 1
ATOM 842 O O . ALA A 1 108 ? 21.844 23.125 -17.984 1 39.09 108 ALA A O 1
ATOM 843 N N . ASP A 1 109 ? 19.719 23.734 -18.062 1 32.31 109 ASP A N 1
ATOM 844 C CA . ASP A 1 109 ? 20.062 24.688 -19.094 1 32.31 109 ASP A CA 1
ATOM 845 C C . ASP A 1 109 ? 20.906 25.828 -18.531 1 32.31 109 ASP A C 1
ATOM 847 O O . ASP A 1 109 ? 20.562 26.422 -17.516 1 32.31 109 ASP A O 1
ATOM 851 N N . PRO A 1 110 ? 22.188 25.922 -18.844 1 42.41 110 PRO A N 1
ATOM 852 C CA . PRO A 1 110 ? 23 27.109 -18.562 1 42.41 110 PRO A CA 1
ATOM 853 C C . PRO A 1 110 ? 22.266 28.422 -18.844 1 42.41 110 PRO A C 1
ATOM 855 O O . PRO A 1 110 ? 21.516 28.5 -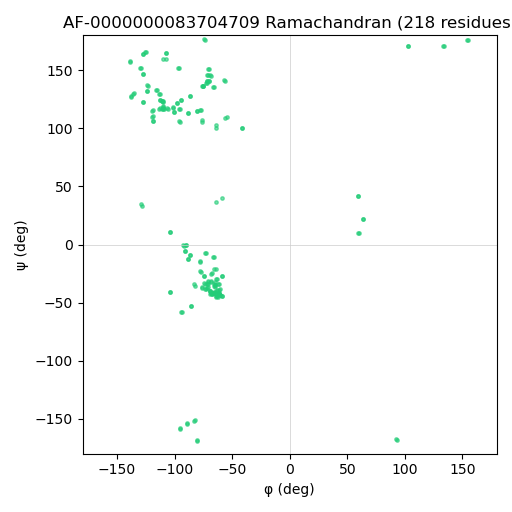19.812 1 42.41 110 PRO A O 1
ATOM 858 N N . THR A 1 111 ? 21.703 29.156 -17.812 1 31.39 111 THR A N 1
ATOM 859 C CA . THR A 1 111 ? 21.891 30.562 -18.156 1 31.39 111 THR A CA 1
ATOM 860 C C . THR A 1 111 ? 23.375 30.891 -18.328 1 31.39 111 THR A C 1
ATOM 862 O O . THR A 1 111 ? 24.219 30.25 -17.703 1 31.39 111 THR A O 1
ATOM 865 N N . MET B 1 1 ? 17.484 5.469 21.281 1 49.66 1 MET B N 1
ATOM 866 C CA . MET B 1 1 ? 17 6.723 20.703 1 49.66 1 MET B CA 1
ATOM 867 C C . MET B 1 1 ? 16.109 6.457 19.5 1 49.66 1 MET B C 1
ATOM 869 O O . MET B 1 1 ? 15.148 7.191 19.25 1 49.66 1 MET B O 1
ATOM 873 N N . GLY B 1 2 ? 16.312 5.242 18.797 1 57.81 2 GLY B N 1
ATOM 874 C CA . GLY B 1 2 ? 15.586 4.855 17.594 1 57.81 2 GLY B CA 1
ATOM 875 C C . GLY B 1 2 ? 14.102 4.664 17.828 1 57.81 2 GLY B C 1
ATOM 876 O O . GLY B 1 2 ? 13.281 5.062 16.984 1 57.81 2 GLY B O 1
ATOM 877 N N . LEU B 1 3 ? 13.727 4.441 19.078 1 62.78 3 LEU B N 1
ATOM 878 C CA . LEU B 1 3 ? 12.344 4.094 19.406 1 62.78 3 LEU B CA 1
ATOM 879 C C . LEU B 1 3 ? 11.477 5.348 19.484 1 62.78 3 LEU B C 1
ATOM 881 O O . LEU B 1 3 ? 10.32 5.332 19.078 1 62.78 3 LEU B O 1
ATOM 885 N N . ILE B 1 4 ? 12.156 6.355 19.984 1 65.75 4 ILE B N 1
ATOM 886 C CA . ILE B 1 4 ? 11.391 7.586 20.141 1 65.75 4 ILE B CA 1
ATOM 887 C C . ILE B 1 4 ? 11.008 8.133 18.766 1 65.75 4 ILE B C 1
ATOM 889 O O . ILE B 1 4 ? 9.867 8.562 18.562 1 65.75 4 ILE B O 1
ATOM 893 N N . TRP B 1 5 ? 11.914 8.078 17.859 1 73 5 TRP B N 1
ATOM 894 C CA . TRP B 1 5 ? 11.664 8.602 16.516 1 73 5 TRP B CA 1
ATOM 895 C C . TRP B 1 5 ? 10.5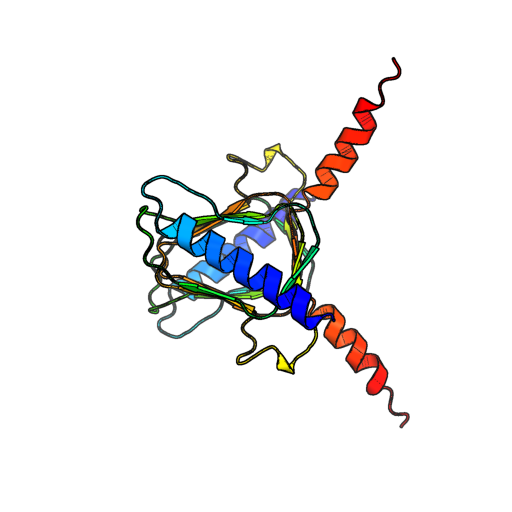7 7.797 15.812 1 73 5 TRP B C 1
ATOM 897 O O . TRP B 1 5 ? 9.695 8.367 15.156 1 73 5 TRP B O 1
ATOM 907 N N . LEU B 1 6 ? 10.562 6.559 16.078 1 74.94 6 LEU B N 1
ATOM 908 C CA . LEU B 1 6 ? 9.555 5.688 15.477 1 74.94 6 LEU B CA 1
ATOM 909 C C . LEU B 1 6 ? 8.164 6.051 15.984 1 74.94 6 LEU B C 1
ATOM 911 O O . LEU B 1 6 ? 7.211 6.121 15.203 1 74.94 6 LEU B O 1
ATOM 915 N N . TYR B 1 7 ? 8.156 6.441 17.266 1 79.62 7 TYR B N 1
ATOM 916 C CA . TYR B 1 7 ? 6.875 6.727 17.906 1 79.62 7 TYR B CA 1
ATOM 917 C C . TYR B 1 7 ? 6.309 8.055 17.422 1 79.62 7 TYR B C 1
ATOM 919 O O . TYR B 1 7 ? 5.098 8.195 17.25 1 79.62 7 TYR B O 1
ATOM 927 N N . ILE B 1 8 ? 7.199 8.969 17.141 1 85.19 8 ILE B N 1
ATOM 928 C CA . ILE B 1 8 ? 6.754 10.289 16.703 1 85.19 8 ILE B CA 1
ATOM 929 C C . ILE B 1 8 ? 6.141 10.18 15.305 1 85.19 8 ILE B C 1
ATOM 931 O O . ILE B 1 8 ? 5.094 10.773 15.039 1 85.19 8 ILE B O 1
ATOM 935 N N . TYR B 1 9 ? 6.711 9.422 14.477 1 89.12 9 TYR B N 1
ATOM 936 C CA . TYR B 1 9 ? 6.188 9.25 13.125 1 89.12 9 TYR B CA 1
ATOM 937 C C . TYR B 1 9 ? 4.852 8.516 13.148 1 89.12 9 TYR B C 1
ATOM 939 O O . TYR B 1 9 ? 3.91 8.914 12.453 1 89.12 9 TYR B O 1
ATOM 947 N N . LEU B 1 10 ? 4.824 7.48 14.008 1 85.88 10 LEU B N 1
ATOM 948 C CA . LEU B 1 10 ? 3.584 6.727 14.125 1 85.88 10 LEU B CA 1
ATOM 949 C C . LEU B 1 10 ? 2.436 7.633 14.562 1 85.88 10 LEU B C 1
ATOM 951 O O . LEU B 1 10 ? 1.353 7.594 13.969 1 85.88 10 LEU B O 1
ATOM 955 N N . GLN B 1 11 ? 2.672 8.523 15.57 1 91.12 11 GLN B N 1
ATOM 956 C CA . GLN B 1 11 ? 1.641 9.422 16.078 1 91.12 11 GLN B CA 1
ATOM 957 C C . GLN B 1 11 ? 1.204 10.422 15.016 1 91.12 11 GLN B C 1
ATOM 959 O O . GLN B 1 11 ? 0.015 10.719 14.891 1 91.12 11 GLN B O 1
ATOM 964 N N . ALA B 1 12 ? 2.17 10.914 14.281 1 93.75 12 ALA B N 1
ATOM 965 C CA . ALA B 1 12 ? 1.858 11.883 13.234 1 93.75 12 ALA B CA 1
ATOM 966 C C . ALA B 1 12 ? 0.974 11.258 12.156 1 93.75 12 ALA B C 1
ATOM 968 O O . ALA B 1 12 ? 0.022 11.883 11.688 1 93.75 12 ALA B O 1
ATOM 969 N N . PHE B 1 13 ? 1.229 10.07 11.812 1 94.31 13 PHE B N 1
ATOM 970 C CA . PHE B 1 13 ? 0.451 9.398 10.781 1 94.31 13 PHE B CA 1
ATOM 971 C C . PHE B 1 13 ? -0.954 9.078 11.281 1 94.31 13 PHE B C 1
ATOM 973 O O . PHE B 1 13 ? -1.93 9.234 10.539 1 94.31 13 PHE B O 1
ATOM 980 N N . MET B 1 14 ? -1.043 8.727 12.531 1 93.25 14 MET B N 1
ATOM 981 C CA . MET B 1 14 ? -2.354 8.43 13.102 1 93.25 14 MET B CA 1
ATOM 982 C C . MET B 1 14 ? -3.201 9.695 13.211 1 93.25 14 MET B C 1
ATOM 984 O O . MET B 1 14 ? -4.402 9.664 12.922 1 93.25 14 MET B O 1
ATOM 988 N N . ASP B 1 15 ? -2.553 10.766 13.648 1 95.56 15 ASP B N 1
ATOM 989 C CA . ASP B 1 15 ? -3.252 12.039 13.703 1 95.56 15 ASP B CA 1
ATOM 990 C C . ASP B 1 15 ? -3.727 12.469 12.312 1 95.56 15 ASP B C 1
ATOM 992 O O . ASP B 1 15 ? -4.844 12.969 12.164 1 95.56 15 ASP B O 1
ATOM 996 N N . GLY B 1 16 ? -2.857 12.312 11.281 1 96.94 16 GLY B N 1
ATOM 997 C CA . GLY B 1 16 ? -3.221 12.617 9.906 1 96.94 16 GLY B CA 1
ATOM 998 C C . GLY B 1 16 ? -4.383 11.781 9.398 1 96.94 16 GLY B C 1
ATOM 999 O O . GLY B 1 16 ? -5.266 12.297 8.711 1 96.94 16 GLY B O 1
ATOM 1000 N N . TRP B 1 17 ? -4.387 10.516 9.797 1 97.06 17 TRP B N 1
ATOM 1001 C CA . TRP B 1 17 ? -5.465 9.609 9.406 1 97.06 17 TRP B CA 1
ATOM 1002 C C . TRP B 1 17 ? -6.797 10.062 10 1 97.06 17 TRP B C 1
ATOM 1004 O O . TRP B 1 17 ? -7.805 10.125 9.297 1 97.06 17 TRP B O 1
ATOM 1014 N N . GLN B 1 18 ? -6.75 10.414 11.266 1 96.69 18 GLN B N 1
ATOM 1015 C CA . GLN B 1 18 ? -7.965 10.859 11.938 1 96.69 18 GLN B CA 1
ATOM 1016 C C . GLN B 1 18 ? -8.508 12.133 11.297 1 96.69 18 GLN B C 1
ATOM 1018 O O . GLN B 1 18 ? -9.719 12.25 11.078 1 96.69 18 GLN B O 1
ATOM 1023 N N . ALA B 1 19 ? -7.645 13.047 11.016 1 97 19 ALA B N 1
ATOM 1024 C CA . ALA B 1 19 ? -8.055 14.289 10.359 1 97 19 ALA B CA 1
ATOM 1025 C C . ALA B 1 19 ? -8.656 14.008 8.992 1 97 19 ALA B C 1
ATOM 1027 O O . ALA B 1 19 ? -9.672 14.602 8.617 1 97 19 ALA B O 1
ATOM 1028 N N . THR B 1 20 ? -8.039 13.125 8.25 1 96.88 20 THR B N 1
ATOM 1029 C CA . THR B 1 20 ? -8.5 12.75 6.918 1 96.88 20 THR B CA 1
ATOM 1030 C C . THR B 1 20 ? -9.891 12.125 6.98 1 96.88 20 THR B C 1
ATOM 1032 O O . THR B 1 20 ? -10.773 12.477 6.195 1 96.88 20 THR B O 1
ATOM 1035 N N . CYS B 1 21 ? -10.109 11.266 7.992 1 96.56 21 CYS B N 1
ATOM 1036 C CA . CYS B 1 21 ? -11.375 10.539 8.109 1 96.56 21 CYS B CA 1
ATOM 1037 C C . CYS B 1 21 ? -12.484 11.461 8.602 1 96.56 21 CYS B C 1
ATOM 1039 O O . CYS B 1 21 ? -13.664 11.234 8.32 1 96.56 21 CYS B O 1
ATOM 1041 N N . LYS B 1 22 ? -12.117 12.445 9.305 1 95.88 22 LYS B N 1
ATOM 1042 C CA . LYS B 1 22 ? -13.109 13.352 9.875 1 95.88 22 LYS B CA 1
ATOM 1043 C C . LYS B 1 22 ? -13.484 14.453 8.891 1 95.88 22 LYS B C 1
ATOM 1045 O O . LYS B 1 22 ? -14.453 15.18 9.102 1 95.88 22 LYS B O 1
ATOM 1050 N N . SER B 1 23 ? -12.742 14.508 7.828 1 94.94 23 SER B N 1
ATOM 1051 C CA . SER B 1 23 ? -13.008 15.531 6.828 1 94.94 23 SER B CA 1
ATOM 1052 C C . SER B 1 23 ? -14.297 15.234 6.059 1 94.94 23 SER B C 1
ATOM 1054 O O . SER B 1 23 ? -14.562 14.078 5.715 1 94.94 23 SER B O 1
ATOM 1056 N N . LYS B 1 24 ? -15.062 16.297 5.785 1 92.75 24 LYS B N 1
ATOM 1057 C CA . LYS B 1 24 ? -16.281 16.156 4.98 1 92.75 24 LYS B CA 1
ATOM 1058 C C . LYS B 1 24 ? -15.969 16.297 3.494 1 92.75 24 LYS B C 1
ATOM 1060 O O . LYS B 1 24 ? -16.844 16.062 2.65 1 92.75 24 LYS B O 1
ATOM 1065 N N . GLU B 1 25 ? -14.758 16.766 3.203 1 91.56 25 GLU B N 1
ATOM 1066 C CA . GLU B 1 25 ? -14.273 16.875 1.831 1 91.56 25 GLU B CA 1
ATOM 1067 C C . GLU B 1 25 ? -13.219 15.82 1.534 1 91.56 25 GLU B C 1
ATOM 1069 O O . GLU B 1 25 ? -12.688 15.18 2.451 1 91.56 25 GLU B O 1
ATOM 1074 N N . GLN B 1 26 ? -13.016 15.703 0.233 1 85.62 26 GLN B N 1
ATOM 1075 C CA . GLN B 1 26 ? -11.984 14.742 -0.131 1 85.62 26 GLN B CA 1
ATOM 1076 C C . GLN B 1 26 ? -10.617 15.188 0.385 1 85.62 26 GLN B C 1
ATOM 1078 O O . GLN B 1 26 ? -10.094 16.219 -0.04 1 85.62 26 GLN B O 1
ATOM 1083 N N . ALA B 1 27 ? -10.203 14.633 1.452 1 89 27 ALA B N 1
ATOM 1084 C CA . ALA B 1 27 ? -8.883 14.859 2.027 1 89 27 ALA B CA 1
ATOM 1085 C C . ALA B 1 27 ? -7.98 13.641 1.83 1 89 27 ALA B C 1
ATOM 1087 O O . ALA B 1 27 ? -8.453 12.562 1.473 1 89 27 ALA B O 1
ATOM 1088 N N . ARG B 1 28 ? -6.668 13.914 1.93 1 94.81 28 ARG B N 1
ATOM 1089 C CA . ARG B 1 28 ? -5.699 12.844 1.752 1 94.81 28 ARG B CA 1
ATOM 1090 C C . ARG B 1 28 ? -4.727 12.781 2.926 1 94.81 28 ARG B C 1
ATOM 1092 O O . ARG B 1 28 ? -4.438 13.805 3.555 1 94.81 28 ARG B O 1
ATOM 1099 N N . LEU B 1 29 ? -4.258 11.617 3.301 1 96.56 29 LEU B N 1
ATOM 1100 C CA . LEU B 1 29 ? -3.113 11.438 4.188 1 96.56 29 LEU B CA 1
ATOM 1101 C C . LEU B 1 29 ? -1.804 11.594 3.422 1 96.56 29 LEU B C 1
ATOM 1103 O O . LEU B 1 29 ? -1.515 10.805 2.518 1 96.56 29 LEU B O 1
ATOM 1107 N N . LEU B 1 30 ? -1.059 12.594 3.758 1 95.94 30 LEU B N 1
ATOM 1108 C CA . LEU B 1 30 ? 0.208 12.859 3.084 1 95.94 30 LEU B CA 1
ATOM 1109 C C . LEU B 1 30 ? 1.378 12.305 3.891 1 95.94 30 LEU B C 1
ATOM 1111 O O . LEU B 1 30 ? 1.503 12.578 5.086 1 95.94 30 LEU B O 1
ATOM 1115 N N . ILE B 1 31 ? 2.141 11.414 3.254 1 95.62 31 ILE B N 1
ATOM 1116 C CA . ILE B 1 31 ? 3.461 11.039 3.75 1 95.62 31 ILE B CA 1
ATOM 1117 C C . ILE B 1 31 ? 4.531 11.867 3.047 1 95.62 31 ILE B C 1
ATOM 1119 O O . ILE B 1 31 ? 4.824 11.648 1.868 1 95.62 31 ILE B O 1
ATOM 1123 N N . PRO B 1 32 ? 5.07 12.797 3.74 1 95.31 32 PRO B N 1
ATOM 1124 C CA . PRO B 1 32 ? 5.965 13.742 3.068 1 95.31 32 PRO B CA 1
ATOM 1125 C C . PRO B 1 32 ? 7.32 13.133 2.723 1 95.31 32 PRO B C 1
ATOM 1127 O O . PRO B 1 32 ? 7.566 11.961 3.021 1 95.31 32 PRO B O 1
ATOM 1130 N N . GLN B 1 33 ? 8.102 13.969 2.043 1 94.5 33 GLN B N 1
ATOM 1131 C CA . GLN B 1 33 ? 9.469 13.547 1.742 1 94.5 33 GLN B CA 1
ATOM 1132 C C . GLN B 1 33 ? 10.227 13.18 3.018 1 94.5 33 GLN B C 1
ATOM 1134 O O . GLN B 1 33 ? 10.109 13.867 4.031 1 94.5 33 GLN B O 1
ATOM 1139 N N . GLY B 1 34 ? 11.023 12.117 2.91 1 93.44 34 GLY B N 1
ATOM 1140 C CA . GLY B 1 34 ? 11.758 11.594 4.047 1 93.44 34 GLY B CA 1
ATOM 1141 C C . GLY B 1 34 ? 11.664 10.086 4.168 1 93.44 34 GLY B C 1
ATOM 1142 O O . GLY B 1 34 ? 11.078 9.422 3.309 1 93.44 34 GLY B O 1
ATOM 1143 N N . THR B 1 35 ? 12.414 9.547 5.02 1 94 35 THR B N 1
ATOM 1144 C CA . THR B 1 35 ? 12.344 8.133 5.359 1 94 35 THR B CA 1
ATOM 1145 C C . THR B 1 35 ? 11.781 7.941 6.766 1 94 35 THR B C 1
ATOM 1147 O O . THR B 1 35 ? 12.281 8.523 7.727 1 94 35 THR B O 1
ATOM 1150 N N . PHE B 1 36 ? 10.742 7.211 6.824 1 94.25 36 PHE B N 1
ATOM 1151 C CA . PHE B 1 36 ? 10.031 7.012 8.086 1 94.25 36 PHE B CA 1
ATOM 1152 C C . PHE B 1 36 ? 10.031 5.543 8.477 1 94.25 36 PHE B C 1
ATOM 1154 O O . PHE B 1 36 ? 9.328 4.73 7.871 1 94.25 36 PHE B O 1
ATOM 1161 N N . LEU B 1 37 ? 10.875 5.227 9.531 1 92.12 37 LEU B N 1
ATOM 1162 C CA . LEU B 1 37 ? 10.883 3.875 10.078 1 92.12 37 LEU B CA 1
ATOM 1163 C C . LEU B 1 37 ? 9.68 3.65 10.992 1 92.12 37 LEU B C 1
ATOM 1165 O O . LEU B 1 37 ? 9.492 4.379 11.969 1 92.12 37 LEU B O 1
ATOM 1169 N N . VAL B 1 38 ? 8.836 2.709 10.516 1 91.12 38 VAL B N 1
ATOM 1170 C CA . VAL B 1 38 ? 7.617 2.5 11.289 1 91.12 38 VAL B CA 1
ATOM 1171 C C . VAL B 1 38 ? 7.438 1.013 11.578 1 91.12 38 VAL B C 1
ATOM 1173 O O . VAL B 1 38 ? 7.961 0.164 10.859 1 91.12 38 VAL B O 1
ATOM 1176 N N . SER B 1 39 ? 6.75 0.783 12.727 1 88.69 39 SER B N 1
ATOM 1177 C CA . SER B 1 39 ? 6.27 -0.569 12.992 1 88.69 39 SER B CA 1
ATOM 1178 C C . SER B 1 39 ? 4.875 -0.779 12.406 1 88.69 39 SER B C 1
ATOM 1180 O O . SER B 1 39 ? 4.512 -0.155 11.406 1 88.69 39 SER B O 1
ATOM 1182 N N . SER B 1 40 ? 4.082 -1.692 12.977 1 90.12 40 SER B N 1
ATOM 1183 C CA . SER B 1 40 ? 2.729 -1.938 12.484 1 90.12 40 SER B CA 1
ATOM 1184 C C . SER B 1 40 ? 1.827 -0.732 12.719 1 90.12 40 SER B C 1
ATOM 1186 O O . SER B 1 40 ? 1.914 -0.081 13.766 1 90.12 40 SER B O 1
ATOM 1188 N N . MET B 1 41 ? 1.045 -0.364 11.711 1 91.88 41 MET B N 1
ATOM 1189 C CA . MET B 1 41 ? 0.065 0.711 11.844 1 91.88 41 MET B CA 1
ATOM 1190 C C . MET B 1 41 ? -1.334 0.216 11.492 1 91.88 41 MET B C 1
ATOM 1192 O O . MET B 1 41 ? -1.508 -0.55 10.547 1 91.88 41 MET B O 1
ATOM 1196 N N . PHE B 1 42 ? -2.254 0.652 12.352 1 93.06 42 PHE B N 1
ATOM 1197 C CA . PHE B 1 42 ? -3.65 0.271 12.188 1 93.06 42 PHE B CA 1
ATOM 1198 C C . PHE B 1 42 ? -4.523 1.5 11.961 1 93.06 42 PHE B C 1
ATOM 1200 O O . PHE B 1 42 ? -4.648 2.346 12.852 1 93.06 42 PHE B O 1
ATOM 1207 N N . PHE B 1 43 ? -5.145 1.618 10.781 1 96 43 PHE B N 1
ATOM 1208 C CA . PHE B 1 43 ? -6.008 2.729 10.406 1 96 43 PHE B CA 1
ATOM 1209 C C . PHE B 1 43 ? -7.461 2.285 10.328 1 96 43 PHE B C 1
ATOM 1211 O O . PHE B 1 43 ? -7.812 1.41 9.531 1 96 43 PHE B O 1
ATOM 1218 N N . SER B 1 44 ? -8.242 2.898 11.203 1 96.75 44 SER B N 1
ATOM 1219 C CA . SER B 1 44 ? -9.633 2.475 11.258 1 96.75 44 SER B CA 1
ATOM 1220 C C . SER B 1 44 ? -10.57 3.602 10.836 1 96.75 44 SER B C 1
ATOM 1222 O O . SER B 1 44 ? -10.367 4.758 11.203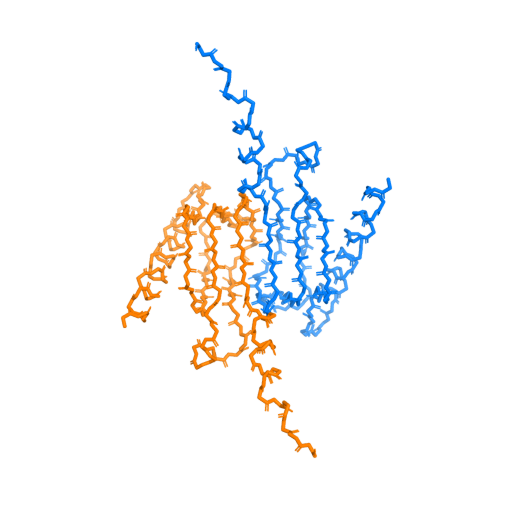 1 96.75 44 SER B O 1
ATOM 1224 N N . GLY B 1 45 ? -11.523 3.211 9.945 1 96.38 45 GLY B N 1
ATOM 1225 C CA . GLY B 1 45 ? -12.641 4.109 9.695 1 96.38 45 GLY B CA 1
ATOM 1226 C C . GLY B 1 45 ? -13.742 3.998 10.727 1 96.38 45 GLY B C 1
ATOM 1227 O O . GLY B 1 45 ? -13.492 3.629 11.875 1 96.38 45 GLY B O 1
ATOM 1228 N N . PRO B 1 46 ? -15.062 4.262 10.391 1 96.12 46 PRO B N 1
ATOM 1229 C CA . PRO B 1 46 ? -15.562 4.789 9.117 1 96.12 46 PRO B CA 1
ATOM 1230 C C . PRO B 1 46 ? -15.141 6.234 8.875 1 96.12 46 PRO B C 1
ATOM 1232 O O . PRO B 1 46 ? -14.914 6.984 9.828 1 96.12 46 PRO B O 1
ATOM 1235 N N . CYS B 1 47 ? -14.898 6.535 7.703 1 96.75 47 CYS B N 1
ATOM 1236 C CA . CYS B 1 47 ? -14.578 7.91 7.32 1 96.75 47 CYS B CA 1
ATOM 1237 C C . CYS B 1 47 ? -15.82 8.633 6.824 1 96.75 47 CYS B C 1
ATOM 1239 O O . CYS B 1 47 ? -16.75 8.008 6.297 1 96.75 47 CYS B O 1
ATOM 1241 N N . LEU B 1 48 ? -15.812 9.891 7 1 95.75 48 LEU B N 1
ATOM 1242 C CA . LEU B 1 48 ? -17 10.688 6.703 1 95.75 48 LEU B CA 1
ATOM 1243 C C . LEU B 1 48 ? -17.203 10.812 5.195 1 95.75 48 LEU B C 1
ATOM 1245 O O . LEU B 1 48 ? -18.328 10.922 4.723 1 95.75 48 LEU B O 1
ATOM 1249 N N . THR B 1 49 ? -16.141 10.961 4.43 1 91.94 49 THR B N 1
ATOM 1250 C CA . THR B 1 49 ? -16.266 11.039 2.977 1 91.94 49 THR B CA 1
ATOM 1251 C C . THR B 1 49 ? -16.531 9.656 2.379 1 91.94 49 THR B C 1
ATOM 1253 O O . THR B 1 49 ? -15.945 8.664 2.812 1 91.94 49 THR B O 1
ATOM 1256 N N . PRO B 1 50 ? -17.469 9.68 1.456 1 91.19 50 PRO B N 1
ATOM 1257 C CA . PRO B 1 50 ? -17.734 8.406 0.786 1 91.19 50 PRO B CA 1
ATOM 1258 C C . PRO B 1 50 ? -16.594 7.98 -0.143 1 91.19 50 PRO B C 1
ATOM 1260 O O . PRO B 1 50 ? -15.844 8.828 -0.628 1 91.19 50 PRO B O 1
ATOM 1263 N N . GLY B 1 51 ? -16.422 6.641 -0.319 1 93.81 51 GLY B N 1
ATOM 1264 C CA . GLY B 1 51 ? -15.445 6.156 -1.275 1 93.81 51 GLY B CA 1
ATOM 1265 C C . GLY B 1 51 ? -14.086 5.887 -0.653 1 93.81 51 GLY B C 1
ATOM 1266 O O . GLY B 1 51 ? -13.953 5.848 0.572 1 93.81 51 GLY B O 1
ATOM 1267 N N . PRO B 1 52 ? -13.07 5.676 -1.52 1 95.44 52 PRO B N 1
ATOM 1268 C CA . PRO B 1 52 ? -11.734 5.332 -1.03 1 95.44 52 PRO B CA 1
ATOM 1269 C C . PRO B 1 52 ? -11.023 6.512 -0.374 1 95.44 52 PRO B C 1
ATOM 1271 O O . PRO B 1 52 ? -11.172 7.652 -0.818 1 95.44 52 PRO B O 1
ATOM 1274 N N . VAL B 1 53 ? -10.344 6.262 0.718 1 96.12 53 VAL B N 1
ATOM 1275 C CA . VAL B 1 53 ? -9.461 7.258 1.326 1 96.12 53 VAL B CA 1
ATOM 1276 C C . VAL B 1 53 ? -8.172 7.371 0.516 1 96.12 53 VAL B C 1
ATOM 1278 O O . VAL B 1 53 ? -7.602 6.359 0.105 1 96.12 53 VAL B O 1
ATOM 1281 N N . THR B 1 54 ? -7.723 8.578 0.278 1 95.94 54 THR B N 1
ATOM 1282 C CA . THR B 1 54 ? -6.527 8.828 -0.522 1 95.94 54 THR B CA 1
ATOM 1283 C C . THR B 1 54 ? -5.297 8.961 0.372 1 95.94 54 THR B C 1
ATOM 1285 O O . THR B 1 54 ? -5.309 9.727 1.34 1 95.94 54 THR B O 1
ATOM 1288 N N . ILE B 1 55 ? -4.215 8.141 0.131 1 96.12 55 ILE B N 1
ATOM 1289 C CA . ILE B 1 55 ? -2.895 8.273 0.741 1 96.12 55 ILE B CA 1
ATOM 1290 C C . ILE B 1 55 ? -1.884 8.727 -0.311 1 96.12 55 ILE B C 1
ATOM 1292 O O . ILE B 1 55 ? -1.721 8.078 -1.345 1 96.12 55 ILE B O 1
ATOM 1296 N N . GLN B 1 56 ? -1.302 9.828 -0.134 1 95.06 56 GLN B N 1
ATOM 1297 C CA . GLN B 1 56 ? -0.23 10.32 -0.991 1 95.06 56 GLN B CA 1
ATOM 1298 C C . GLN B 1 56 ? 1.137 10.086 -0.355 1 95.06 56 GLN B C 1
ATOM 1300 O O . GLN B 1 56 ? 1.463 10.688 0.67 1 95.06 56 GLN B O 1
ATOM 1305 N N . VAL B 1 57 ? 1.901 9.203 -1.03 1 95.38 57 VAL B N 1
ATOM 1306 C CA . VAL B 1 57 ? 3.221 8.867 -0.505 1 95.38 57 VAL B CA 1
ATOM 1307 C C . VAL B 1 57 ? 4.301 9.539 -1.352 1 95.38 57 VAL B C 1
ATOM 1309 O O . VAL B 1 57 ? 4.391 9.305 -2.559 1 95.38 57 VAL B O 1
ATOM 1312 N N . VAL B 1 58 ? 5.047 10.414 -0.742 1 94.06 58 VAL B N 1
ATOM 1313 C CA . VAL B 1 58 ? 6.148 11.109 -1.402 1 94.06 58 VAL B CA 1
ATOM 1314 C C . VAL B 1 58 ? 7.48 10.508 -0.963 1 94.06 58 VAL B C 1
ATOM 1316 O O . VAL B 1 58 ? 8.375 10.305 -1.784 1 94.06 58 VAL B O 1
ATOM 1319 N N . GLY B 1 59 ? 7.566 10.203 0.324 1 95.12 59 GLY B N 1
ATOM 1320 C CA . GLY B 1 59 ? 8.781 9.648 0.897 1 95.12 59 GLY B CA 1
ATOM 1321 C C . GLY B 1 59 ? 8.758 8.133 0.977 1 95.12 59 GLY B C 1
ATOM 1322 O O . GLY B 1 59 ? 8.125 7.469 0.152 1 95.12 59 GLY B O 1
ATOM 1323 N N . THR B 1 60 ? 9.578 7.59 1.843 1 96 60 THR B N 1
ATOM 1324 C CA . THR B 1 60 ? 9.711 6.148 2.029 1 96 60 THR B CA 1
ATOM 1325 C C . THR B 1 60 ? 9.203 5.734 3.408 1 96 60 THR B C 1
ATOM 1327 O O . THR B 1 60 ? 9.664 6.254 4.426 1 96 60 THR B O 1
ATOM 1330 N N . VAL B 1 61 ? 8.164 4.922 3.453 1 95.31 61 VAL B N 1
ATOM 1331 C CA . VAL B 1 61 ? 7.734 4.25 4.672 1 95.31 61 VAL B CA 1
ATOM 1332 C C . VAL B 1 61 ? 8.461 2.91 4.809 1 95.31 61 VAL B C 1
ATOM 1334 O O . VAL B 1 61 ? 8.273 2.014 3.982 1 95.31 61 VAL B O 1
ATOM 1337 N N . LEU B 1 62 ? 9.289 2.855 5.816 1 94.25 62 LEU B N 1
ATOM 1338 C CA . LEU B 1 62 ? 10.188 1.722 6.004 1 94.25 62 LEU B CA 1
ATOM 1339 C C . LEU B 1 62 ? 9.781 0.902 7.227 1 94.25 62 LEU B C 1
ATOM 1341 O O . LEU B 1 62 ? 9.609 1.448 8.32 1 94.25 62 LEU B O 1
ATOM 1345 N N . ALA B 1 63 ? 9.539 -0.431 6.934 1 92.31 63 ALA B N 1
ATOM 1346 C CA . ALA B 1 63 ? 9.234 -1.301 8.07 1 92.31 63 ALA B CA 1
ATOM 1347 C C . ALA B 1 63 ? 10.469 -1.517 8.945 1 92.31 63 ALA B C 1
ATOM 1349 O O . ALA B 1 63 ? 11.578 -1.677 8.438 1 92.31 63 ALA B O 1
ATOM 1350 N N . THR B 1 64 ? 10.242 -1.535 10.234 1 87.56 64 THR B N 1
ATOM 1351 C CA . THR B 1 64 ? 11.344 -1.872 11.125 1 87.56 64 THR B CA 1
ATOM 1352 C C . THR B 1 64 ? 11.688 -3.355 11.023 1 87.56 64 THR B C 1
ATOM 1354 O O . THR B 1 64 ? 10.812 -4.188 10.797 1 87.56 64 THR B O 1
ATOM 1357 N N . THR B 1 65 ? 12.977 -3.705 11.164 1 84.38 65 THR B N 1
ATOM 1358 C CA . THR B 1 65 ? 13.422 -5.094 11.109 1 84.38 65 THR B CA 1
ATOM 1359 C C . THR B 1 65 ? 13.398 -5.73 12.492 1 84.38 65 THR B C 1
ATOM 1361 O O . THR B 1 65 ? 13.68 -6.922 12.641 1 84.38 65 THR B O 1
ATOM 1364 N N . ASP B 1 66 ? 12.992 -4.922 13.516 1 80.5 66 ASP B N 1
ATOM 1365 C CA . ASP B 1 66 ? 12.859 -5.441 14.867 1 80.5 66 ASP B CA 1
ATOM 1366 C C . ASP B 1 66 ? 11.586 -6.27 15.016 1 80.5 66 ASP B C 1
ATOM 1368 O O . ASP B 1 66 ? 10.484 -5.719 15.078 1 80.5 66 ASP B O 1
ATOM 1372 N N . ILE B 1 67 ? 11.664 -7.57 15.086 1 76.12 67 ILE B N 1
ATOM 1373 C CA . ILE B 1 67 ? 10.562 -8.531 15.062 1 76.12 67 ILE B CA 1
ATOM 1374 C C . ILE B 1 67 ? 9.664 -8.305 16.281 1 76.12 67 ILE B C 1
ATOM 1376 O O . ILE B 1 67 ? 8.453 -8.562 16.219 1 76.12 67 ILE B O 1
ATOM 1380 N N . SER B 1 68 ? 10.211 -7.832 17.391 1 77.12 68 SER B N 1
ATOM 1381 C CA . SER B 1 68 ? 9.453 -7.645 18.625 1 77.12 68 SER B CA 1
ATOM 1382 C C . SER B 1 68 ? 8.398 -6.551 18.453 1 77.12 68 SER B C 1
ATOM 1384 O O . SER B 1 68 ? 7.492 -6.43 19.281 1 77.12 68 SER B O 1
ATOM 1386 N N . GLU B 1 69 ? 8.57 -5.871 17.312 1 73.56 69 GLU B N 1
ATOM 1387 C CA . GLU B 1 69 ? 7.672 -4.738 17.094 1 73.56 69 GLU B CA 1
ATOM 1388 C C . GLU B 1 69 ? 6.426 -5.16 16.328 1 73.56 69 GLU B C 1
ATOM 1390 O O . GLU B 1 69 ? 5.523 -4.348 16.094 1 73.56 69 GLU B O 1
ATOM 1395 N N . TYR B 1 70 ? 6.387 -6.551 15.953 1 75.19 70 TYR B N 1
ATOM 1396 C CA . TYR B 1 70 ? 5.258 -7.039 15.172 1 75.19 70 TYR B CA 1
ATOM 1397 C C . TYR B 1 70 ? 4.41 -8.016 15.977 1 75.19 70 TYR B C 1
ATOM 1399 O O . TYR B 1 70 ? 4.945 -8.875 16.672 1 75.19 70 TYR B O 1
ATOM 1407 N N . GLU B 1 71 ? 3.135 -7.859 16.047 1 67.81 71 GLU B N 1
ATOM 1408 C CA . GLU B 1 71 ? 2.254 -8.789 16.75 1 67.81 71 GLU B CA 1
ATOM 1409 C C . GLU B 1 71 ? 1.846 -9.945 15.844 1 67.81 71 GLU B C 1
ATOM 1411 O O . GLU B 1 71 ? 1.854 -11.109 16.266 1 67.81 71 GLU B O 1
ATOM 1416 N N . ASN B 1 72 ? 1.317 -9.766 14.656 1 68.69 72 ASN B N 1
ATOM 1417 C CA . ASN B 1 72 ? 0.769 -10.805 13.797 1 68.69 72 ASN B CA 1
ATOM 1418 C C . ASN B 1 72 ? 1.343 -10.719 12.383 1 68.69 72 ASN B C 1
ATOM 1420 O O . ASN B 1 72 ? 0.702 -11.148 11.422 1 68.69 72 ASN B O 1
ATOM 1424 N N . SER B 1 73 ? 2.559 -10.359 12.188 1 70.44 73 SER B N 1
ATOM 1425 C CA . SER B 1 73 ? 3.215 -10.25 10.891 1 70.44 73 SER B CA 1
ATOM 1426 C C . SER B 1 73 ? 2.49 -9.258 9.992 1 70.44 73 SER B C 1
ATOM 1428 O O . SER B 1 73 ? 2.695 -9.25 8.773 1 70.44 73 SER B O 1
ATOM 1430 N N . GLU B 1 74 ? 1.568 -8.578 10.672 1 81.94 74 GLU B N 1
ATOM 1431 C CA . GLU B 1 74 ? 0.856 -7.551 9.922 1 81.94 74 GLU B CA 1
ATOM 1432 C C . GLU B 1 74 ? 1.609 -6.227 9.953 1 81.94 74 GLU B C 1
ATOM 1434 O O . GLU B 1 74 ? 2.133 -5.828 10.992 1 81.94 74 GLU B O 1
ATOM 1439 N N . TRP B 1 75 ? 1.806 -5.699 8.734 1 90.69 75 TRP B N 1
ATOM 1440 C CA . TRP B 1 75 ? 2.51 -4.422 8.695 1 90.69 75 TRP B CA 1
ATOM 1441 C C . TRP B 1 75 ? 1.524 -3.258 8.664 1 90.69 75 TRP B C 1
ATOM 1443 O O . TRP B 1 75 ? 1.425 -2.496 9.633 1 90.69 75 TRP B O 1
ATOM 1453 N N . LEU B 1 76 ? 0.607 -3.189 7.656 1 94.94 76 LEU B N 1
ATOM 1454 C CA . LEU B 1 76 ? -0.398 -2.137 7.574 1 94.94 76 LEU B CA 1
ATOM 1455 C C . LEU B 1 76 ? -1.802 -2.729 7.512 1 94.94 76 LEU B C 1
ATOM 1457 O O . LEU B 1 76 ? -2.049 -3.672 6.758 1 94.94 76 LEU B O 1
ATOM 1461 N N . MET B 1 77 ? -2.629 -2.137 8.367 1 95.5 77 MET B N 1
ATOM 1462 C CA . MET B 1 77 ? -4.031 -2.545 8.359 1 95.5 77 MET B CA 1
ATOM 1463 C C . MET B 1 77 ? -4.949 -1.335 8.211 1 95.5 77 MET B C 1
ATOM 1465 O O . MET B 1 77 ? -4.816 -0.357 8.953 1 95.5 77 MET B O 1
ATOM 1469 N N . PHE B 1 78 ? -5.758 -1.352 7.215 1 96.81 78 PHE B N 1
ATOM 1470 C CA . PHE B 1 78 ? -6.859 -0.416 7.012 1 96.81 78 PHE B CA 1
ATOM 1471 C C . PHE B 1 78 ? -8.203 -1.125 7.137 1 96.81 78 PHE B C 1
ATOM 1473 O O . PHE B 1 78 ? -8.461 -2.105 6.434 1 96.81 78 PHE B O 1
ATOM 1480 N N . GLN B 1 79 ? -9.039 -0.602 8.031 1 96.81 79 GLN B N 1
ATOM 1481 C CA . GLN B 1 79 ? -10.305 -1.3 8.203 1 96.81 79 GLN B CA 1
ATOM 1482 C C . GLN B 1 79 ? -11.461 -0.313 8.336 1 96.81 79 GLN B C 1
ATOM 1484 O O . GLN B 1 79 ? -11.258 0.847 8.703 1 96.81 79 GLN B O 1
ATOM 1489 N N . HIS B 1 80 ? -12.625 -0.83 8.031 1 97.38 80 HIS B N 1
ATOM 1490 C CA . HIS B 1 80 ? -13.859 -0.052 8.086 1 97.38 80 HIS B CA 1
ATOM 1491 C C . HIS B 1 80 ? -13.781 1.16 7.16 1 97.38 80 HIS B C 1
ATOM 1493 O O . HIS B 1 80 ? -14.141 2.271 7.559 1 97.38 80 HIS B O 1
ATOM 1499 N N . ILE B 1 81 ? -13.25 0.938 6.02 1 96.94 81 ILE B N 1
ATOM 1500 C CA . ILE B 1 81 ? -13.188 1.95 4.973 1 96.94 81 ILE B CA 1
ATOM 1501 C C . ILE B 1 81 ? -13.766 1.388 3.676 1 96.94 81 ILE B C 1
ATOM 1503 O O . ILE B 1 81 ? -13.867 0.17 3.514 1 96.94 81 ILE B O 1
ATOM 1507 N N . GLU B 1 82 ? -14.078 2.254 2.762 1 95.94 82 GLU B N 1
ATOM 1508 C CA . GLU B 1 82 ? -14.703 1.851 1.506 1 95.94 82 GLU B CA 1
ATOM 1509 C C . GLU B 1 82 ? -13.656 1.562 0.434 1 95.94 82 GLU B C 1
ATOM 1511 O O . GLU B 1 82 ? -14 1.181 -0.688 1 95.94 82 GLU B O 1
ATOM 1516 N N . GLY B 1 83 ? -12.43 1.802 0.726 1 96.38 83 GLY B N 1
ATOM 1517 C CA . GLY B 1 83 ? -11.336 1.599 -0.212 1 96.38 83 GLY B CA 1
ATOM 1518 C C . GLY B 1 83 ? -10.133 2.479 0.072 1 96.38 83 GLY B C 1
ATOM 1519 O O . GLY B 1 83 ? -10.148 3.273 1.015 1 96.38 83 GLY B O 1
ATOM 1520 N N . LEU B 1 84 ? -9.078 2.301 -0.687 1 96.38 84 LEU B N 1
ATOM 1521 C CA . LEU B 1 84 ? -7.812 3.012 -0.556 1 96.38 84 LEU B CA 1
ATOM 1522 C C . LEU B 1 84 ? -7.27 3.41 -1.925 1 96.38 84 LEU B C 1
ATOM 1524 O O . LEU B 1 84 ? -7.266 2.6 -2.855 1 96.38 84 LEU B O 1
ATOM 1528 N N . LYS B 1 85 ? -6.996 4.617 -2.014 1 95.06 85 LYS B N 1
ATOM 1529 C CA . LYS B 1 85 ? -6.32 5.141 -3.197 1 95.06 85 LYS B CA 1
ATOM 1530 C C . LYS B 1 85 ? -4.891 5.559 -2.875 1 95.06 85 LYS B C 1
ATOM 1532 O O . LYS B 1 85 ? -4.668 6.426 -2.025 1 95.06 85 LYS B O 1
ATOM 1537 N N . LEU B 1 86 ? -3.883 4.871 -3.525 1 95.19 86 LEU B N 1
ATOM 1538 C CA . LEU B 1 86 ? -2.477 5.199 -3.318 1 95.19 86 LEU B CA 1
ATOM 1539 C C . LEU B 1 86 ? -1.937 6.031 -4.477 1 95.19 86 LEU B C 1
ATOM 1541 O O . LEU B 1 86 ? -1.981 5.598 -5.633 1 95.19 86 LEU B O 1
ATOM 1545 N N . ILE B 1 87 ? -1.525 7.223 -4.148 1 92.19 87 ILE B N 1
ATOM 1546 C CA . ILE B 1 87 ? -0.926 8.102 -5.148 1 92.19 87 ILE B CA 1
ATOM 1547 C C . ILE B 1 87 ? 0.451 8.555 -4.676 1 92.19 87 ILE B C 1
ATOM 1549 O O . ILE B 1 87 ? 0.789 8.414 -3.498 1 92.19 87 ILE B O 1
ATOM 1553 N N . GLY B 1 88 ? 1.248 9.141 -5.688 1 90.75 88 GLY B N 1
ATOM 1554 C CA . GLY B 1 88 ? 2.574 9.648 -5.375 1 90.75 88 GLY B CA 1
ATOM 1555 C C . GLY B 1 88 ? 3.689 8.719 -5.816 1 90.75 88 GLY B C 1
ATOM 1556 O O . GLY B 1 88 ? 3.447 7.551 -6.129 1 90.75 88 GLY B O 1
ATOM 1557 N N . GLY B 1 89 ? 4.891 9.141 -5.754 1 91.38 89 GLY B N 1
ATOM 1558 C CA . GLY B 1 89 ? 6.055 8.414 -6.234 1 91.38 89 GLY B CA 1
ATOM 1559 C C . GLY B 1 89 ? 6.871 7.785 -5.121 1 91.38 89 GLY B C 1
ATOM 1560 O O . GLY B 1 89 ? 7.977 7.293 -5.355 1 91.38 89 GLY B O 1
ATOM 1561 N N . GLY B 1 90 ? 6.336 7.773 -3.912 1 94.31 90 GLY B N 1
ATOM 1562 C CA . GLY B 1 90 ? 7.094 7.281 -2.773 1 94.31 90 GLY B CA 1
ATOM 1563 C C . GLY B 1 90 ? 7.105 5.766 -2.676 1 94.31 90 GLY B C 1
ATOM 1564 O O 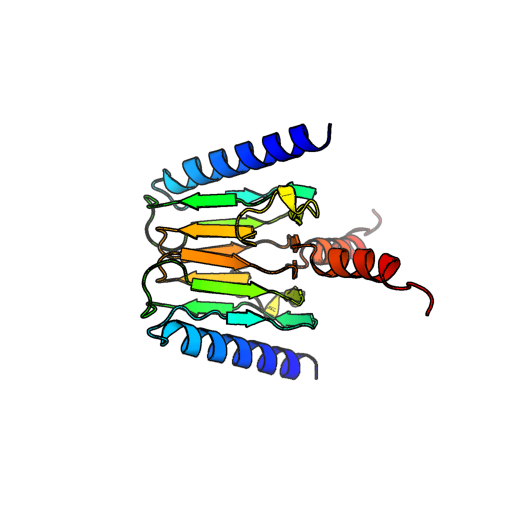. GLY B 1 90 ? 6.809 5.074 -3.65 1 94.31 90 GLY B O 1
ATOM 1565 N N . THR B 1 91 ? 7.59 5.25 -1.537 1 96.56 91 THR B N 1
ATOM 1566 C CA . THR B 1 91 ? 7.871 3.822 -1.405 1 96.56 91 THR B CA 1
ATOM 1567 C C . THR B 1 91 ? 7.352 3.291 -0.073 1 96.56 91 THR B C 1
ATOM 1569 O O . THR B 1 91 ? 7.504 3.939 0.964 1 96.56 91 THR B O 1
ATOM 1572 N N . PHE B 1 92 ? 6.598 2.186 -0.089 1 96.88 92 PHE B N 1
ATOM 1573 C CA . PHE B 1 92 ? 6.441 1.316 1.072 1 96.88 92 PHE B CA 1
ATOM 1574 C C . PHE B 1 92 ? 7.418 0.149 1.007 1 96.88 92 PHE B C 1
ATOM 1576 O O . PHE B 1 92 ? 7.391 -0.639 0.059 1 96.88 92 PHE B O 1
ATOM 1583 N N . ASP B 1 93 ? 8.289 0.086 1.918 1 96.25 93 ASP B N 1
ATOM 1584 C CA . ASP B 1 93 ? 9.328 -0.939 1.943 1 96.25 93 ASP B CA 1
ATOM 1585 C C . ASP B 1 93 ? 9.227 -1.796 3.203 1 96.25 93 ASP B C 1
ATOM 1587 O O . ASP B 1 93 ? 9.586 -1.35 4.293 1 96.25 93 ASP B O 1
ATOM 1591 N N . GLY B 1 94 ? 8.852 -2.971 2.98 1 93.75 94 GLY B N 1
ATOM 1592 C CA . GLY B 1 94 ? 8.664 -3.885 4.094 1 93.75 94 GLY B CA 1
ATOM 1593 C C . GLY B 1 94 ? 9.969 -4.449 4.629 1 93.75 94 GLY B C 1
ATOM 1594 O O . GLY B 1 94 ? 9.992 -5.047 5.707 1 93.75 94 GLY B O 1
ATOM 1595 N N . GLN B 1 95 ? 10.953 -4.332 3.955 1 91.38 95 GLN B N 1
ATOM 1596 C CA . GLN B 1 95 ? 12.32 -4.676 4.324 1 91.38 95 GLN B CA 1
ATOM 1597 C C . GLN B 1 95 ? 12.461 -6.176 4.578 1 91.38 95 GLN B C 1
ATOM 1599 O O . GLN B 1 95 ? 13.227 -6.594 5.449 1 91.38 95 GLN B O 1
ATOM 1604 N N . GLY B 1 96 ? 11.609 -6.98 4.066 1 80 96 GLY B N 1
ATOM 1605 C CA . GLY B 1 96 ? 11.68 -8.414 4.277 1 80 96 GLY B CA 1
ATOM 1606 C C . GLY B 1 96 ? 12.93 -9.039 3.691 1 80 96 GLY B C 1
ATOM 1607 O O . GLY B 1 96 ? 13.422 -10.055 4.203 1 80 96 GLY B O 1
ATOM 1608 N N . GLN B 1 97 ? 13.328 -8.68 2.525 1 63.22 97 GLN B N 1
ATOM 1609 C CA . GLN B 1 97 ? 14.547 -9.234 1.948 1 63.22 97 GLN B CA 1
ATOM 1610 C C . GLN B 1 97 ? 15.75 -8.953 2.842 1 63.22 97 GLN B C 1
ATOM 1612 O O . GLN B 1 97 ? 16.719 -9.727 2.854 1 63.22 97 GLN B O 1
ATOM 1617 N N . SER B 1 98 ? 15.688 -7.941 3.574 1 55.44 98 SER B N 1
ATOM 1618 C CA . SER B 1 98 ? 16.797 -7.605 4.457 1 55.44 98 SER B CA 1
ATOM 1619 C C . SER B 1 98 ? 16.906 -8.586 5.617 1 55.44 98 SER B C 1
ATOM 1621 O O . SER B 1 98 ? 18 -8.867 6.113 1 55.44 98 SER B O 1
ATOM 1623 N N . SER B 1 99 ? 15.734 -9.094 6.023 1 49.12 99 SER B N 1
ATOM 1624 C CA . SER B 1 99 ? 15.742 -10.039 7.133 1 49.12 99 SER B CA 1
ATOM 1625 C C . SER B 1 99 ? 16.406 -11.352 6.734 1 49.12 99 SER B C 1
ATOM 1627 O O . SER B 1 99 ? 16.891 -12.094 7.59 1 49.12 99 SER B O 1
ATOM 1629 N N . TRP B 1 100 ? 16.266 -11.734 5.48 1 47 100 TRP B N 1
ATOM 1630 C CA . TRP B 1 100 ? 16.875 -12.977 5.035 1 47 100 TRP B CA 1
ATOM 1631 C C . TRP B 1 100 ? 18.391 -12.859 5.02 1 47 100 TRP B C 1
ATOM 1633 O O . TRP B 1 100 ? 19.094 -13.828 5.316 1 47 100 TRP B O 1
ATOM 1643 N N . GLU B 1 101 ? 18.734 -11.758 4.566 1 45.66 101 GLU B N 1
ATOM 1644 C CA . GLU B 1 101 ? 20.188 -11.664 4.516 1 45.66 101 GLU B CA 1
ATOM 1645 C C . GLU B 1 101 ? 20.797 -11.789 5.91 1 45.66 101 GLU B C 1
ATOM 1647 O O . GLU B 1 101 ? 21.891 -12.344 6.07 1 45.66 101 GLU B O 1
ATOM 1652 N N . HIS B 1 102 ? 20.062 -11.281 6.832 1 45.75 102 HIS B N 1
ATOM 1653 C CA . HIS B 1 102 ? 20.734 -11.383 8.125 1 45.75 102 HIS B CA 1
ATOM 1654 C C . HIS B 1 102 ? 20.75 -12.82 8.625 1 45.75 102 HIS B C 1
ATOM 1656 O O . HIS B 1 102 ? 21.703 -13.234 9.289 1 45.75 102 HIS B O 1
ATOM 1662 N N . ASN B 1 103 ? 19.672 -13.469 8.273 1 42.28 103 ASN B N 1
ATOM 1663 C CA . ASN B 1 103 ? 19.75 -14.82 8.82 1 42.28 103 ASN B CA 1
ATOM 1664 C C . ASN B 1 103 ? 20.703 -15.703 8.008 1 42.28 103 ASN B C 1
ATOM 1666 O O . ASN B 1 103 ? 21 -16.828 8.406 1 42.28 103 ASN B O 1
ATOM 1670 N N . GLN B 1 104 ? 20.875 -15.32 6.793 1 40.81 104 GLN B N 1
ATOM 1671 C CA . GLN B 1 104 ? 21.797 -16.203 6.082 1 40.81 104 GLN B CA 1
ATOM 1672 C C . GLN B 1 104 ? 23.219 -16.094 6.645 1 40.81 104 GLN B C 1
ATOM 1674 O O . GLN B 1 104 ? 24.078 -16.938 6.363 1 40.81 104 GLN B O 1
ATOM 1679 N N . ASP B 1 105 ? 23.469 -14.914 7.266 1 42.25 105 ASP B N 1
ATOM 1680 C CA . ASP B 1 105 ? 24.812 -14.977 7.816 1 42.25 105 ASP B CA 1
ATOM 1681 C C . ASP B 1 105 ? 24.906 -16.016 8.93 1 42.25 105 ASP B C 1
ATOM 1683 O O . ASP B 1 105 ? 26 -16.438 9.305 1 42.25 105 ASP B O 1
ATOM 1687 N N . CYS B 1 106 ? 23.828 -16.188 9.703 1 38.97 106 CYS B N 1
ATOM 1688 C CA . CYS B 1 106 ? 24.109 -17.047 10.852 1 38.97 106 CYS B CA 1
ATOM 1689 C C . CYS B 1 106 ? 24.188 -18.5 10.438 1 38.97 106 CYS B C 1
ATOM 1691 O O . CYS B 1 106 ? 24.594 -19.359 11.219 1 38.97 106 CYS B O 1
ATOM 1693 N N . GLU B 1 107 ? 23.281 -18.891 9.445 1 37.94 107 GLU B N 1
ATOM 1694 C CA . GLU B 1 107 ? 23.219 -20.344 9.305 1 37.94 107 GLU B CA 1
ATOM 1695 C C . GLU B 1 107 ? 24.469 -20.875 8.617 1 37.94 107 GLU B C 1
ATOM 1697 O O . GLU B 1 107 ? 24.531 -22.047 8.25 1 37.94 107 GLU B O 1
ATOM 1702 N N . ALA B 1 108 ? 25.344 -20.062 8.117 1 38.75 108 ALA B N 1
ATOM 1703 C CA . ALA B 1 108 ? 26.578 -20.75 7.723 1 38.75 108 ALA B CA 1
ATOM 1704 C C . ALA B 1 108 ? 27.219 -21.453 8.914 1 38.75 108 ALA B C 1
ATOM 1706 O O . ALA B 1 108 ? 28.062 -20.875 9.609 1 38.75 108 ALA B O 1
ATOM 1707 N N . ASP B 1 109 ? 26.453 -22.109 9.828 1 33.03 109 ASP B N 1
ATOM 1708 C CA . ASP B 1 109 ? 27.156 -23.016 10.719 1 33.03 109 ASP B CA 1
ATOM 1709 C C . ASP B 1 109 ? 27.984 -24.031 9.938 1 33.03 109 ASP B C 1
ATOM 1711 O O . ASP B 1 109 ? 27.484 -24.625 8.977 1 33.03 109 ASP B O 1
ATOM 1715 N N . PRO B 1 110 ? 29.297 -23.969 9.953 1 41.94 110 PRO B N 1
ATOM 1716 C CA . PRO B 1 110 ? 30.141 -25.047 9.414 1 41.94 110 PRO B CA 1
ATOM 1717 C C . PRO B 1 110 ? 29.625 -26.438 9.773 1 41.94 110 PRO B C 1
ATOM 1719 O O . PRO B 1 110 ? 29.141 -26.656 10.891 1 41.94 110 PRO B O 1
ATOM 1722 N N . THR B 1 111 ? 28.906 -27.188 8.859 1 30.36 111 THR B N 1
ATOM 1723 C CA . THR B 1 111 ? 29.234 -28.578 9.086 1 30.36 111 THR B CA 1
ATOM 1724 C C . THR B 1 111 ? 30.734 -28.828 8.922 1 30.36 111 THR B C 1
ATOM 1726 O O . THR B 1 111 ? 31.406 -28.094 8.188 1 30.36 111 THR B O 1
#

Radius of gyration: 18.32 Å; Cα contacts (8 Å, |Δi|>4): 477; chains: 2; bounding box: 48×59×46 Å

Sequence (222 aa):
MGLIWLYIYLQAFMDGWQATCKSKEQARLLIPQGTFLVSSMFFSGPCLTPGPVTIQVVGTVLATTDISEYENSEWLMFQHIEGLKLIGGGTFDGQGQSSWEHNQDCEADPTMGLIWLYIYLQAFMDGWQATCKSKEQARLLIPQGTFLVSSMFFSGPCLTPGPVTIQVVGTVLATTDISEYENSEWLMFQHIEGLKLIGGGTFDGQGQSSWEHNQDCEADPT

Nearest PDB structures (foldseek):
  5awf-assembly1_B  TM=3.441E-01  e=5.647E+00  Escherichia coli K-12
  4dn7-assembly1_B  TM=2.492E-01  e=3.973E+00  Methanosarcina mazei Go1
  4qrk-assembly1_A  TM=2.444E-01  e=2.344E+00  Clostridium sporogenes ATCC 15579
  5awg-assembly2_F  TM=2.408E-01  e=7.571E+00  Escherichia coli K-12
  5awf-assembly1_B  TM=3.450E-01  e=5.663E+00  Escherichia coli K-12

Organism: NCBI:txid97028

Solvent-accessible surface area (backbone atoms only — not comparable to full-atom values): 11556 Å² total; per-residue (Å²): 116,74,63,57,57,26,49,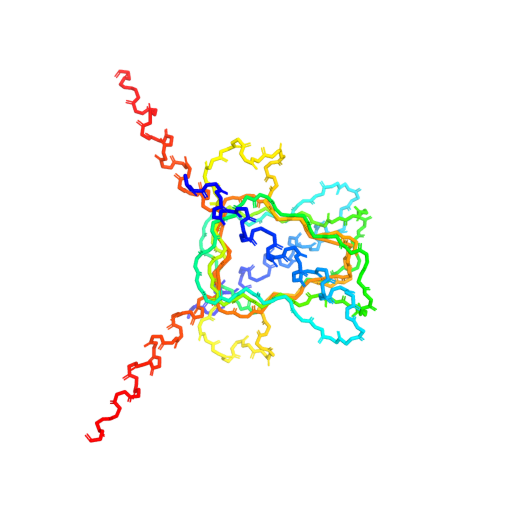53,53,52,50,52,52,51,54,39,46,50,51,30,30,68,26,81,50,97,47,58,32,73,40,61,79,54,77,43,56,30,66,55,45,79,47,72,48,73,43,63,37,82,55,48,50,35,37,34,30,53,16,34,44,30,39,55,84,58,64,90,59,44,90,78,66,48,41,41,36,35,33,51,31,36,22,41,30,39,27,60,26,15,28,46,35,33,49,33,68,60,56,48,56,58,51,53,65,62,64,67,59,77,126,116,72,62,58,58,27,48,52,52,51,51,51,51,51,52,39,46,51,54,31,30,67,25,81,51,98,45,58,32,74,41,60,78,54,77,44,56,30,66,54,46,79,46,73,48,74,43,64,38,81,54,48,48,35,37,35,30,53,15,35,44,30,41,54,85,58,65,89,58,42,89,77,67,47,41,42,36,35,33,50,30,36,21,40,30,40,26,58,25,14,30,44,35,33,49,33,69,58,56,50,56,56,50,55,64,62,64,68,56,80,127

pLDDT: mean 83.71, std 18.43, range [30.36, 97.38]

Foldseek 3Di:
DVVVQQVVVLVVQQVLLVVCQADLDQDAREADADEHEYAAHEREDDGNYADAHEYEYAYEDEYDLPCVSHDPPHRYHYDNYRHYHYHYDYYYYDCVVVNVVVVVVVPPPDD/DVVVQQVVVLVVQQVLLVVCQADLDQDAREADADEHEYAAHEREDDGNYADAHEYEYAYEDEYDPPCVSHDPPHRYHYDNYRHYHYHYDYYYYDCVVVNVVVVVVVPVPPD